Protein AF-A0A2W4LAK6-F1 (afdb_monomer_lite)

Structure (mmCIF, N/CA/C/O backbone):
data_AF-A0A2W4LAK6-F1
#
_entry.id   AF-A0A2W4LAK6-F1
#
loop_
_atom_site.group_PDB
_atom_site.id
_atom_site.type_symbol
_atom_site.label_atom_id
_atom_site.label_alt_id
_atom_site.label_comp_id
_atom_site.label_asym_id
_atom_site.label_entity_id
_atom_site.label_seq_id
_atom_site.pdbx_PDB_ins_code
_atom_site.Cartn_x
_atom_site.Cartn_y
_atom_site.Cartn_z
_atom_site.occupancy
_atom_site.B_iso_or_equiv
_atom_site.auth_seq_id
_atom_site.auth_comp_id
_atom_site.auth_asym_id
_atom_site.auth_atom_id
_atom_site.pdbx_PDB_model_num
ATOM 1 N N . MET A 1 1 ? 51.356 5.286 -30.148 1.00 48.62 1 MET A N 1
ATOM 2 C CA . MET A 1 1 ? 50.793 6.306 -29.237 1.00 48.62 1 MET A CA 1
ATOM 3 C C . MET A 1 1 ? 50.210 5.572 -28.038 1.00 48.62 1 MET A C 1
ATOM 5 O O . MET A 1 1 ? 49.111 5.053 -28.125 1.00 48.62 1 MET A O 1
ATOM 9 N N . MET A 1 2 ? 51.003 5.413 -26.977 1.00 38.59 2 MET A N 1
ATOM 10 C CA . MET A 1 2 ? 50.613 4.738 -25.733 1.00 38.59 2 MET A CA 1
ATOM 11 C C . MET A 1 2 ? 50.087 5.798 -24.761 1.00 38.59 2 MET A C 1
ATOM 13 O O . MET A 1 2 ? 50.790 6.778 -24.508 1.00 38.59 2 MET A O 1
ATOM 17 N N . ARG A 1 3 ? 48.864 5.636 -24.242 1.00 51.09 3 ARG A N 1
ATOM 18 C CA . ARG A 1 3 ? 48.330 6.484 -23.168 1.00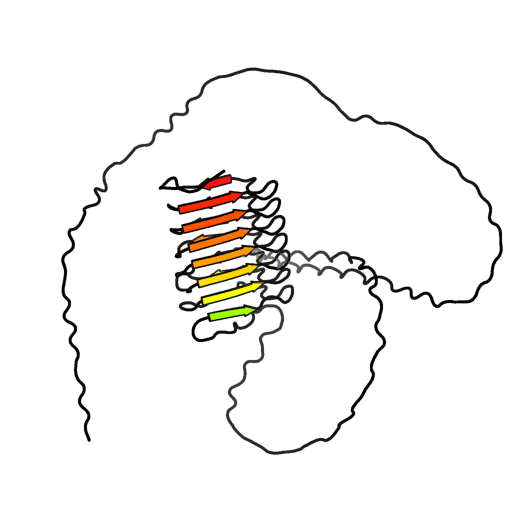 51.09 3 ARG A CA 1
ATOM 19 C C . ARG A 1 3 ? 48.355 5.728 -21.842 1.00 51.09 3 ARG A C 1
ATOM 21 O O . ARG A 1 3 ? 47.906 4.597 -21.732 1.00 51.09 3 ARG A O 1
ATOM 28 N N . SER A 1 4 ? 48.969 6.420 -20.894 1.00 55.69 4 SER A N 1
ATOM 29 C CA . SER A 1 4 ? 49.303 6.081 -19.518 1.00 55.69 4 SER A CA 1
ATOM 30 C C . SER A 1 4 ? 48.062 5.921 -18.633 1.00 55.69 4 SER A C 1
ATOM 32 O O . SER A 1 4 ? 47.222 6.818 -18.585 1.00 55.69 4 SER A O 1
ATOM 34 N N . LEU A 1 5 ? 47.983 4.797 -17.916 1.00 52.62 5 LEU A N 1
ATOM 35 C CA . LEU A 1 5 ? 47.080 4.572 -16.786 1.00 52.62 5 LEU A CA 1
ATOM 36 C C . LEU A 1 5 ? 47.689 5.232 -15.538 1.00 52.62 5 LEU A C 1
ATOM 38 O O . LEU A 1 5 ? 48.799 4.887 -15.133 1.00 52.62 5 LEU A O 1
ATOM 42 N N . ARG A 1 6 ? 46.976 6.189 -14.933 1.00 59.62 6 ARG A N 1
ATOM 43 C CA . ARG A 1 6 ? 47.315 6.756 -13.620 1.00 59.62 6 ARG A CA 1
ATOM 44 C C . ARG A 1 6 ? 46.466 6.080 -12.548 1.00 59.62 6 ARG A C 1
ATOM 46 O O . ARG A 1 6 ? 45.257 6.273 -12.514 1.00 59.62 6 ARG A O 1
ATOM 53 N N . SER A 1 7 ? 47.126 5.326 -11.674 1.00 56.91 7 SER A N 1
ATOM 54 C CA . SER A 1 7 ? 46.576 4.826 -10.415 1.00 56.91 7 SER A CA 1
ATOM 55 C C . SER A 1 7 ? 46.224 5.986 -9.483 1.00 56.91 7 SER A C 1
ATOM 57 O O . SER A 1 7 ? 47.084 6.813 -9.174 1.00 56.91 7 SER A O 1
ATOM 59 N N . PHE A 1 8 ? 44.983 6.021 -9.003 1.00 54.09 8 PHE A N 1
ATOM 60 C CA . PHE A 1 8 ? 44.575 6.819 -7.851 1.00 54.09 8 PHE A CA 1
ATOM 61 C C . PHE A 1 8 ? 44.543 5.907 -6.620 1.00 54.09 8 PHE A C 1
ATOM 63 O O . PHE A 1 8 ? 43.667 5.058 -6.492 1.00 54.09 8 PHE A O 1
ATOM 70 N N . SER A 1 9 ? 45.517 6.073 -5.723 1.00 57.84 9 SER A N 1
ATOM 71 C CA . SER A 1 9 ? 45.456 5.533 -4.363 1.00 57.84 9 SER A CA 1
ATOM 72 C C . SER A 1 9 ? 44.630 6.479 -3.499 1.00 57.84 9 SER A C 1
ATOM 74 O O . SER A 1 9 ? 45.087 7.579 -3.189 1.00 57.84 9 SER A O 1
ATOM 76 N N . PHE A 1 10 ? 43.439 6.053 -3.085 1.00 52.94 10 PHE A N 1
ATOM 77 C CA . PHE A 1 10 ? 42.729 6.678 -1.972 1.00 52.94 10 PHE A CA 1
ATOM 78 C C . PHE A 1 10 ? 43.279 6.115 -0.658 1.00 52.94 10 PHE A C 1
ATOM 80 O O . PHE A 1 10 ? 43.202 4.919 -0.387 1.00 52.94 10 PHE A O 1
ATOM 87 N N . ALA A 1 11 ? 43.888 6.991 0.138 1.00 54.66 11 ALA A N 1
ATOM 88 C CA . ALA A 1 11 ? 44.328 6.688 1.489 1.00 54.66 11 ALA A CA 1
ATOM 89 C C . ALA A 1 11 ? 43.109 6.644 2.424 1.00 54.66 11 ALA A C 1
ATOM 91 O O . ALA A 1 11 ? 42.427 7.652 2.605 1.00 54.66 11 ALA A O 1
ATOM 92 N N . LEU A 1 12 ? 42.859 5.479 3.029 1.00 48.09 12 LEU A N 1
ATOM 93 C CA . LEU A 1 12 ? 41.953 5.320 4.164 1.00 48.09 12 LEU A CA 1
ATOM 94 C C . LEU A 1 12 ? 42.487 6.128 5.358 1.00 48.09 12 LEU A C 1
ATOM 96 O O . LEU A 1 12 ? 43.473 5.749 5.991 1.00 48.09 12 LEU A O 1
ATOM 100 N N . GLY A 1 13 ? 41.816 7.230 5.684 1.00 54.62 13 GLY A N 1
ATOM 101 C CA . GLY A 1 13 ? 41.932 7.890 6.979 1.00 54.62 13 GLY A CA 1
ATOM 102 C C . GLY A 1 13 ? 40.962 7.253 7.971 1.00 54.62 13 GLY A C 1
ATOM 103 O O . GLY A 1 13 ? 39.791 7.615 7.999 1.00 54.62 13 GLY A O 1
ATOM 104 N N . MET A 1 14 ? 41.444 6.308 8.783 1.00 48.12 14 MET A N 1
ATOM 105 C CA . MET A 1 14 ? 40.736 5.816 9.970 1.00 48.12 14 MET A CA 1
ATOM 106 C C . MET A 1 14 ? 40.638 6.941 11.012 1.00 48.12 14 MET A C 1
ATOM 108 O O . MET A 1 14 ? 41.573 7.179 11.776 1.00 48.12 14 MET A O 1
ATOM 112 N N . LEU A 1 15 ? 39.499 7.631 11.051 1.00 52.53 15 LEU A N 1
ATOM 113 C CA . LEU A 1 15 ? 39.090 8.444 12.193 1.00 52.53 15 LEU A CA 1
ATOM 114 C C . LEU A 1 15 ? 38.397 7.528 13.205 1.00 52.53 15 LEU A C 1
ATOM 116 O O . LEU A 1 15 ? 37.280 7.064 12.993 1.00 52.53 15 LEU A O 1
ATOM 120 N N . ALA A 1 16 ? 39.100 7.250 14.301 1.00 47.00 16 ALA A N 1
ATOM 121 C CA . ALA A 1 16 ? 38.561 6.578 15.469 1.00 47.00 16 ALA A CA 1
ATOM 122 C C . ALA A 1 16 ? 37.482 7.460 16.120 1.00 47.00 16 ALA A C 1
ATOM 124 O O . ALA A 1 16 ? 37.790 8.490 16.721 1.00 47.00 16 ALA A O 1
ATOM 125 N N . LEU A 1 17 ? 36.221 7.051 15.998 1.00 51.25 17 LEU A N 1
ATOM 126 C CA . LEU A 1 17 ? 35.122 7.570 16.807 1.00 51.25 17 LEU A CA 1
ATOM 127 C C . LEU A 1 17 ? 35.105 6.842 18.163 1.00 51.25 17 LEU A C 1
ATOM 129 O O . LEU A 1 17 ? 35.374 5.638 18.213 1.00 51.25 17 LEU A O 1
ATOM 133 N N . PRO A 1 18 ? 34.805 7.537 19.274 1.00 49.31 18 PRO A N 1
ATOM 134 C CA . PRO A 1 18 ? 34.683 6.900 20.574 1.00 49.31 18 PRO A CA 1
ATOM 135 C C . PRO A 1 18 ? 33.461 5.976 20.590 1.00 49.31 18 PRO A C 1
ATOM 137 O O . PRO A 1 18 ? 32.331 6.404 20.365 1.00 49.31 18 PRO A O 1
ATOM 140 N N . PHE A 1 19 ? 33.712 4.703 20.890 1.00 36.81 19 PHE A N 1
ATOM 141 C CA . PHE A 1 19 ? 32.699 3.720 21.250 1.00 36.81 19 PHE A CA 1
ATOM 142 C C . PHE A 1 19 ? 31.914 4.228 22.465 1.00 36.81 19 PHE A C 1
ATOM 144 O O . PHE A 1 19 ? 32.408 4.211 23.593 1.00 36.81 19 PHE A O 1
ATOM 151 N N . VAL A 1 20 ? 30.678 4.671 22.238 1.00 44.81 20 VAL A N 1
ATOM 152 C CA . VAL A 1 20 ? 29.670 4.754 23.293 1.00 44.81 20 VAL A CA 1
ATOM 153 C C . VAL A 1 20 ? 29.200 3.327 23.533 1.00 44.81 20 VAL A C 1
ATOM 155 O O . VAL A 1 20 ? 28.491 2.741 22.719 1.00 44.81 20 VAL A O 1
ATOM 158 N N . ALA A 1 21 ? 29.663 2.740 24.632 1.00 35.66 21 ALA A N 1
ATOM 159 C CA . ALA A 1 21 ? 29.133 1.487 25.132 1.00 35.66 21 ALA A CA 1
ATOM 160 C C . ALA A 1 21 ? 27.666 1.707 25.533 1.00 35.66 21 ALA A C 1
ATOM 162 O O . ALA A 1 21 ? 27.385 2.372 26.530 1.00 35.66 21 ALA A O 1
ATOM 163 N N . CYS A 1 22 ? 26.731 1.161 24.756 1.00 37.31 22 CYS A N 1
ATOM 164 C CA . CYS A 1 22 ? 25.384 0.910 25.247 1.00 37.31 22 CYS A CA 1
ATOM 165 C C . CYS A 1 22 ? 25.480 -0.201 26.295 1.00 37.31 22 CYS A C 1
ATOM 167 O O . CYS A 1 22 ? 25.729 -1.363 25.972 1.00 37.31 22 CYS A O 1
ATOM 169 N N . ASP A 1 23 ? 25.326 0.190 27.557 1.00 37.12 23 ASP A N 1
ATOM 170 C CA . ASP A 1 23 ? 25.172 -0.697 28.702 1.00 37.12 23 ASP A CA 1
ATOM 171 C C . ASP A 1 23 ? 23.902 -1.542 28.502 1.00 37.12 23 ASP A C 1
ATOM 173 O O . ASP A 1 23 ? 22.774 -1.106 28.734 1.00 37.12 23 ASP A O 1
ATOM 177 N N . TYR A 1 24 ? 24.083 -2.751 27.971 1.00 42.88 24 TYR A N 1
ATOM 178 C CA . TYR A 1 24 ? 23.030 -3.748 27.822 1.00 42.88 24 TYR A CA 1
ATOM 179 C C . TYR A 1 24 ? 22.885 -4.485 29.153 1.00 42.88 24 TYR A C 1
ATOM 181 O O . TYR A 1 24 ? 23.395 -5.590 29.348 1.00 42.88 24 TYR A O 1
ATOM 189 N N . GLY A 1 25 ? 22.226 -3.841 30.111 1.00 46.22 25 GLY A N 1
ATOM 190 C CA . GLY A 1 25 ? 22.086 -4.418 31.434 1.00 46.22 25 GLY A CA 1
ATOM 191 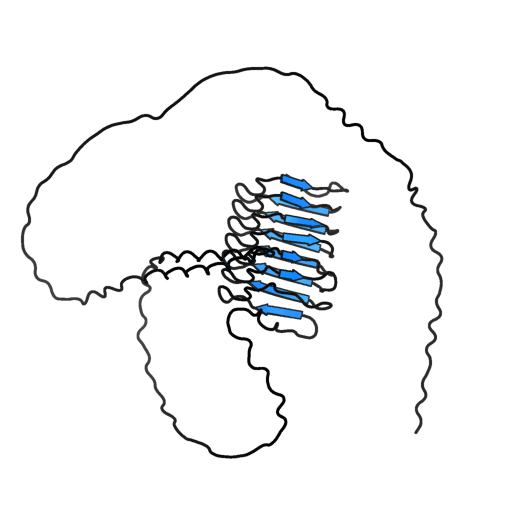C C . GLY A 1 25 ? 21.024 -3.748 32.274 1.00 46.22 25 GLY A C 1
ATOM 192 O O . GLY A 1 25 ? 21.388 -3.026 33.182 1.00 46.22 25 GLY A O 1
ATOM 193 N N . GLN A 1 26 ? 19.743 -4.079 32.053 1.00 39.19 26 GLN A N 1
ATOM 194 C CA . GLN A 1 26 ? 18.812 -4.424 33.142 1.00 39.19 26 GLN A CA 1
ATOM 195 C C . GLN A 1 26 ? 17.686 -5.344 32.647 1.00 39.19 26 GLN A C 1
ATOM 197 O O . GLN A 1 26 ? 16.776 -4.942 31.926 1.00 39.19 26 GLN A O 1
ATOM 202 N N . LYS A 1 27 ? 17.728 -6.600 33.113 1.00 42.28 27 LYS A N 1
ATOM 203 C CA . LYS A 1 27 ? 16.565 -7.489 33.189 1.00 42.28 27 LYS A CA 1
ATOM 204 C C . LYS A 1 27 ? 15.527 -6.840 34.106 1.00 42.28 27 LYS A C 1
ATOM 206 O O . LYS A 1 27 ? 15.632 -6.946 35.324 1.00 42.28 27 LYS A O 1
ATOM 211 N N . SER A 1 28 ? 14.520 -6.200 33.526 1.00 40.94 28 SER A N 1
ATOM 212 C CA . SER A 1 28 ? 13.294 -5.841 34.233 1.00 40.94 28 SER A CA 1
ATOM 213 C C . SER A 1 28 ? 12.314 -7.007 34.110 1.00 40.94 28 SER A C 1
ATOM 215 O O . SER A 1 28 ? 11.665 -7.218 33.090 1.00 40.94 28 SER A O 1
ATOM 217 N N . THR A 1 29 ? 12.238 -7.821 35.161 1.00 41.66 29 THR A N 1
ATOM 218 C CA . THR A 1 29 ? 11.129 -8.754 35.369 1.00 41.66 29 THR A CA 1
ATOM 219 C C . THR A 1 29 ? 9.851 -7.946 35.576 1.00 41.66 29 THR A C 1
ATOM 221 O O . THR A 1 29 ? 9.614 -7.430 36.667 1.00 41.66 29 THR A O 1
ATOM 224 N N . TRP A 1 30 ? 9.030 -7.826 34.534 1.00 40.41 30 TRP A N 1
ATOM 225 C CA . TRP A 1 30 ? 7.672 -7.309 34.656 1.00 40.41 30 TRP A CA 1
ATOM 226 C C . TRP A 1 30 ? 6.761 -8.402 35.218 1.00 40.41 30 TRP A C 1
ATOM 228 O O . TRP A 1 30 ? 6.436 -9.378 34.545 1.00 40.41 30 TRP A O 1
ATOM 238 N N . GLN A 1 31 ? 6.371 -8.241 36.482 1.00 39.34 31 GLN A N 1
ATOM 239 C CA . GLN A 1 31 ? 5.237 -8.949 37.068 1.00 39.34 31 GLN A CA 1
ATOM 240 C C . GLN A 1 31 ? 3.949 -8.208 36.675 1.00 39.34 31 GLN A C 1
ATOM 242 O O . GLN A 1 31 ? 3.855 -7.005 36.929 1.00 39.34 31 GLN A O 1
ATOM 247 N N . PRO A 1 32 ? 2.937 -8.877 36.100 1.00 44.19 32 PRO A N 1
ATOM 248 C CA . PRO A 1 32 ? 1.629 -8.267 35.921 1.00 44.19 32 PRO A CA 1
ATOM 249 C C . PRO A 1 32 ? 0.910 -8.213 37.275 1.00 44.19 32 PRO A C 1
ATOM 251 O O . PRO A 1 32 ? 0.408 -9.221 37.774 1.00 44.19 32 PRO A O 1
ATOM 254 N N . THR A 1 33 ? 0.846 -7.029 37.884 1.00 44.97 33 THR A N 1
ATOM 255 C CA . THR A 1 33 ? -0.079 -6.770 38.992 1.00 44.97 33 THR A CA 1
ATOM 256 C C . THR A 1 33 ? -1.474 -6.586 38.406 1.00 44.97 33 THR A C 1
ATOM 258 O O . THR A 1 33 ? -1.848 -5.498 37.975 1.00 44.97 33 THR A O 1
ATOM 261 N N . VAL A 1 34 ? -2.250 -7.670 38.376 1.00 42.22 34 VAL A N 1
ATOM 262 C CA . VAL A 1 34 ? -3.697 -7.622 38.145 1.00 42.22 34 VAL A CA 1
ATOM 263 C C . VAL A 1 34 ? -4.327 -6.958 39.367 1.00 42.22 34 VAL A C 1
ATOM 265 O O . VAL A 1 34 ? -4.491 -7.580 40.415 1.00 42.22 34 VAL A O 1
ATOM 268 N N . GLN A 1 35 ? -4.647 -5.671 39.257 1.00 44.09 35 GLN A N 1
ATOM 269 C CA . GLN A 1 35 ? -5.385 -4.958 40.292 1.00 44.09 35 GLN A CA 1
ATOM 270 C C . GLN A 1 35 ? -6.884 -5.213 40.088 1.00 44.09 35 GLN A C 1
ATOM 272 O O . GLN A 1 35 ? -7.595 -4.462 39.427 1.00 44.09 35 GLN A O 1
ATOM 277 N N . SER A 1 36 ? -7.362 -6.323 40.648 1.00 48.91 36 SER A N 1
ATOM 278 C CA . SER A 1 36 ? -8.785 -6.611 40.816 1.00 48.91 36 SER A CA 1
ATOM 279 C C . SER A 1 36 ? -9.370 -5.697 41.898 1.00 48.91 36 SER A C 1
ATOM 281 O O . SER A 1 36 ? -9.144 -5.918 43.089 1.00 48.91 36 SER A O 1
ATOM 283 N N . GLY A 1 37 ? -10.114 -4.671 41.489 1.00 42.59 37 GLY A N 1
ATOM 284 C CA . GLY A 1 37 ? -10.976 -3.874 42.363 1.00 42.59 37 GLY A CA 1
ATOM 285 C C . GLY A 1 37 ? -12.454 -4.210 42.117 1.00 42.59 37 GLY A C 1
ATOM 286 O O . GLY A 1 37 ? -12.872 -4.205 40.959 1.00 42.59 37 GLY A O 1
ATOM 287 N N . PRO A 1 38 ? -13.258 -4.509 43.156 1.00 54.12 38 PRO A N 1
ATOM 288 C CA . PRO A 1 38 ? -14.679 -4.794 43.013 1.00 54.12 38 PRO A CA 1
ATOM 289 C C . PRO A 1 38 ? -15.490 -3.492 43.035 1.00 54.12 38 PRO A C 1
ATOM 291 O O . PRO A 1 38 ? -15.326 -2.660 43.924 1.00 54.12 38 PRO A O 1
ATOM 294 N N . GLY A 1 39 ? -16.404 -3.334 42.080 1.00 42.34 39 GLY A N 1
ATOM 295 C CA . GLY A 1 39 ? -17.323 -2.199 42.015 1.00 42.34 39 GLY A CA 1
ATOM 296 C C . GLY A 1 39 ? -18.637 -2.599 41.362 1.00 42.34 39 GLY A C 1
ATOM 297 O O . GLY A 1 39 ? -18.837 -2.391 40.173 1.00 42.34 39 GLY A O 1
ATOM 298 N N . GLN A 1 40 ? -19.513 -3.219 42.151 1.00 45.75 40 GLN A N 1
ATOM 299 C CA . GLN A 1 40 ? -20.910 -3.481 41.811 1.00 45.75 40 GLN A CA 1
ATOM 300 C C . GLN A 1 40 ? -21.718 -2.174 41.812 1.00 45.75 40 GLN A C 1
ATOM 302 O O . GLN A 1 40 ? -21.576 -1.386 42.745 1.00 45.75 40 GLN A O 1
ATOM 307 N N . SER A 1 41 ? -22.605 -2.001 40.825 1.00 49.84 41 SER A N 1
ATOM 308 C CA . SER A 1 41 ? -23.946 -1.365 40.885 1.00 49.84 41 SER A CA 1
ATOM 309 C C . SER A 1 41 ? -24.500 -1.373 39.446 1.00 49.84 41 SER A C 1
ATOM 311 O O . SER A 1 41 ? -23.979 -0.662 38.603 1.00 49.84 41 SER A O 1
ATOM 313 N N . ALA A 1 42 ? -25.364 -2.286 38.993 1.00 45.53 42 ALA A N 1
ATOM 314 C CA . ALA A 1 42 ? -26.747 -2.573 39.394 1.00 45.53 42 ALA A CA 1
ATOM 315 C C . ALA A 1 42 ? -27.714 -1.384 39.222 1.00 45.53 42 ALA A C 1
ATOM 317 O O . ALA A 1 42 ? -28.046 -0.748 40.210 1.00 45.53 42 ALA A O 1
ATOM 318 N N . MET A 1 43 ? -28.194 -1.150 37.990 1.00 45.94 43 MET A N 1
ATOM 319 C CA . MET A 1 43 ? -29.542 -0.669 37.595 1.00 45.94 43 MET A CA 1
ATOM 320 C C . MET A 1 43 ? -29.713 -1.095 36.116 1.00 45.94 43 MET A C 1
ATOM 322 O O . MET A 1 43 ? -28.778 -0.919 35.349 1.00 45.94 43 MET A O 1
ATOM 326 N N . GLY A 1 44 ? -30.765 -1.726 35.595 1.00 39.22 44 GLY A N 1
ATOM 327 C CA . GLY A 1 44 ? -32.153 -1.863 36.020 1.00 39.22 44 GLY A CA 1
ATOM 328 C C . GLY A 1 44 ? -33.062 -1.397 34.867 1.00 39.22 44 GLY A C 1
ATOM 329 O O . GLY A 1 44 ? -33.027 -0.222 34.532 1.00 39.22 44 GLY A O 1
ATOM 330 N N . GLY A 1 45 ? -33.877 -2.299 34.299 1.00 38.81 45 GLY A N 1
ATOM 331 C CA . GLY A 1 45 ? -35.065 -1.973 33.478 1.00 38.81 45 GLY A CA 1
ATOM 332 C C . GLY A 1 45 ? -34.902 -2.142 31.959 1.00 38.81 45 GLY A C 1
ATOM 333 O O . GLY A 1 45 ? -34.202 -1.373 31.319 1.00 38.81 45 GLY A O 1
ATOM 334 N N . SER A 1 46 ? -35.446 -3.220 31.371 1.00 43.34 46 SER A N 1
ATOM 335 C CA . SER A 1 46 ? -36.794 -3.302 30.746 1.00 43.34 46 SER A CA 1
ATOM 336 C C . SER A 1 46 ? -36.835 -2.620 29.367 1.00 43.34 46 SER A C 1
ATOM 338 O O . SER A 1 46 ? -36.743 -1.408 29.282 1.00 43.34 46 SER A O 1
ATOM 340 N N . GLY A 1 47 ? -36.911 -3.327 28.239 1.00 44.72 47 GLY A N 1
ATOM 341 C CA . GLY A 1 47 ? -37.934 -4.320 27.907 1.00 44.72 47 GLY A CA 1
ATOM 342 C C . GLY A 1 47 ? -38.973 -3.649 27.004 1.00 44.72 47 GLY A C 1
ATOM 343 O O . GLY A 1 47 ? -39.934 -3.078 27.504 1.00 44.72 47 GLY A O 1
ATOM 344 N N . GLY A 1 48 ? -38.758 -3.691 25.687 1.00 41.12 48 GLY A N 1
ATOM 345 C CA . GLY A 1 48 ? -39.669 -3.130 24.688 1.00 41.12 48 GLY A CA 1
ATOM 346 C C . GLY A 1 48 ? -39.599 -3.926 23.389 1.00 41.12 48 GLY A C 1
ATOM 347 O O . GLY A 1 48 ? -38.691 -3.739 22.588 1.00 41.12 48 GLY A O 1
ATOM 348 N N . THR A 1 49 ? -40.539 -4.851 23.218 1.00 51.81 49 THR A N 1
ATOM 349 C CA . THR A 1 49 ? -40.834 -5.575 21.974 1.00 51.81 49 THR A CA 1
ATOM 350 C C . THR A 1 49 ? -41.865 -4.800 21.130 1.00 51.81 49 THR A C 1
ATOM 352 O O . THR A 1 49 ? -42.486 -3.861 21.632 1.00 51.81 49 THR A O 1
ATOM 355 N N . PRO A 1 50 ? -42.014 -5.126 19.829 1.00 53.84 50 PRO A N 1
ATOM 356 C CA . PRO A 1 50 ? -42.502 -4.187 18.822 1.00 53.84 50 PRO A CA 1
ATOM 357 C C . PRO A 1 50 ? -44.029 -4.061 18.780 1.00 53.84 50 PRO A C 1
ATOM 359 O O . PRO A 1 50 ? -44.766 -5.030 18.954 1.00 53.84 50 PRO A O 1
ATOM 362 N N . SER A 1 51 ? -44.490 -2.843 18.489 1.00 54.97 51 SER A N 1
ATOM 363 C CA . SER A 1 51 ? -45.901 -2.525 18.281 1.00 54.97 51 SER A CA 1
ATOM 364 C C . SER A 1 51 ? -46.345 -2.941 16.878 1.00 54.97 51 SER A C 1
ATOM 366 O O . SER A 1 51 ? -45.839 -2.436 15.875 1.00 54.97 51 SER A O 1
ATOM 368 N N . ALA A 1 52 ? -47.306 -3.859 16.834 1.00 50.66 52 ALA A N 1
ATOM 369 C CA . ALA A 1 52 ? -48.094 -4.202 15.665 1.00 50.66 52 ALA A CA 1
ATOM 370 C C . ALA A 1 52 ? -49.360 -3.329 15.623 1.00 50.66 52 ALA A C 1
ATOM 372 O O . ALA A 1 52 ? -50.139 -3.318 16.570 1.00 50.66 52 ALA A O 1
ATOM 373 N N . ASN A 1 53 ? -49.581 -2.654 14.497 1.00 53.84 53 ASN A N 1
ATOM 374 C CA . ASN A 1 53 ? -50.877 -2.177 14.003 1.00 53.84 53 ASN A CA 1
ATOM 375 C C . ASN A 1 53 ? -50.799 -2.344 12.473 1.00 53.84 53 ASN A C 1
ATOM 377 O O . ASN A 1 53 ? -49.804 -1.956 11.876 1.00 53.84 53 ASN A O 1
ATOM 381 N N . GLY A 1 54 ? -51.730 -2.958 11.749 1.00 39.47 54 GLY A N 1
ATOM 382 C CA . GLY A 1 54 ? -53.149 -3.123 12.029 1.00 39.47 54 GLY A CA 1
ATOM 383 C C . GLY A 1 54 ? -53.960 -2.347 10.987 1.00 39.47 54 GLY A C 1
ATOM 384 O O . GLY A 1 54 ? -54.379 -1.239 11.272 1.00 39.47 54 GLY A O 1
ATOM 385 N N . GLY A 1 55 ? -54.147 -2.949 9.804 1.00 40.44 55 GLY A N 1
ATOM 386 C CA . GLY A 1 55 ? -55.334 -2.847 8.937 1.00 40.44 55 GLY A CA 1
ATOM 387 C C . GLY A 1 55 ? -55.713 -1.517 8.260 1.00 40.44 55 GLY A C 1
ATOM 388 O O . GLY A 1 55 ? -56.056 -0.550 8.923 1.00 40.44 55 GLY A O 1
ATOM 389 N N . ALA A 1 56 ? -55.866 -1.551 6.930 1.00 42.91 56 ALA A N 1
ATOM 390 C CA . ALA A 1 56 ? -57.166 -1.335 6.271 1.00 42.91 56 ALA A CA 1
ATOM 391 C C . ALA A 1 56 ? -57.108 -1.656 4.755 1.00 42.91 56 ALA A C 1
ATOM 393 O O . ALA A 1 56 ? -56.074 -1.428 4.127 1.00 42.91 56 ALA A O 1
ATOM 394 N N . PRO A 1 57 ? -58.207 -2.165 4.160 1.00 63.28 57 PRO A N 1
ATOM 395 C CA . PRO A 1 57 ? -58.324 -2.487 2.738 1.00 63.28 57 PRO A CA 1
ATOM 396 C C . PRO A 1 57 ? -59.028 -1.362 1.951 1.00 63.28 57 PRO A C 1
ATOM 398 O O . PRO A 1 57 ? -59.996 -0.776 2.430 1.00 63.28 57 PRO A O 1
ATOM 401 N N . MET A 1 58 ? -58.614 -1.112 0.707 1.00 44.06 58 MET A N 1
ATOM 402 C CA . MET A 1 58 ? -59.398 -0.358 -0.288 1.00 44.06 58 MET A CA 1
ATOM 403 C C . MET A 1 58 ? -59.238 -1.060 -1.639 1.00 44.06 58 MET A C 1
ATOM 405 O O . MET A 1 58 ? -58.128 -1.237 -2.121 1.00 44.06 58 MET A O 1
ATOM 409 N N . GLN A 1 59 ? -60.258 -1.795 -2.076 1.00 47.03 59 GLN A N 1
ATOM 410 C CA . GLN A 1 59 ? -61.432 -1.370 -2.854 1.00 47.03 59 GLN A CA 1
ATOM 411 C C . GLN A 1 59 ? -61.213 -1.541 -4.362 1.00 47.03 59 GLN A C 1
ATOM 413 O O . GLN A 1 59 ? -60.418 -0.869 -5.005 1.00 47.03 59 GLN A O 1
ATOM 418 N N . SER A 1 60 ? -61.978 -2.495 -4.882 1.00 56.59 60 SER A N 1
ATOM 419 C CA . SER A 1 60 ? -62.260 -2.794 -6.277 1.00 56.59 60 SER A CA 1
ATOM 420 C C . SER A 1 60 ? -63.218 -1.779 -6.912 1.00 56.59 60 SER A C 1
ATOM 422 O O . SER A 1 60 ? -64.185 -1.373 -6.266 1.00 56.59 60 SER A O 1
ATOM 424 N N . GLY A 1 61 ? -63.045 -1.538 -8.216 1.00 45.75 61 GLY A N 1
ATOM 425 C CA . GLY A 1 61 ? -64.004 -0.869 -9.111 1.00 45.75 61 GLY A CA 1
ATOM 426 C C . GLY A 1 61 ? -63.490 0.493 -9.583 1.00 45.75 61 GLY A C 1
ATOM 427 O O . GLY A 1 61 ? -63.007 1.270 -8.779 1.00 45.75 61 GLY A O 1
ATOM 428 N N . GLY A 1 62 ? -63.528 0.883 -10.852 1.00 43.72 62 GLY A N 1
ATOM 429 C CA . GLY A 1 62 ? -64.063 0.308 -12.077 1.00 43.72 62 GLY A CA 1
ATOM 430 C C . GLY A 1 62 ? -64.046 1.399 -13.165 1.00 43.72 62 GLY A C 1
ATOM 431 O O . GLY A 1 62 ? -63.759 2.560 -12.883 1.00 43.72 62 GLY A O 1
ATOM 432 N N . THR A 1 63 ? -64.443 1.010 -14.379 1.00 40.34 63 THR A N 1
ATOM 433 C CA . THR A 1 63 ? -64.873 1.839 -15.531 1.00 40.34 63 THR A CA 1
ATOM 434 C C . THR A 1 63 ? -63.848 2.648 -16.344 1.00 40.34 63 THR A C 1
ATOM 436 O O . THR A 1 63 ? -63.271 3.632 -15.901 1.00 40.34 63 THR A O 1
ATOM 439 N N . ALA A 1 64 ? -63.756 2.248 -17.619 1.00 44.00 64 ALA A N 1
ATOM 440 C CA . ALA A 1 64 ? -63.295 3.026 -18.767 1.00 44.00 64 ALA A CA 1
ATOM 441 C C . ALA A 1 64 ? -64.199 4.246 -19.044 1.00 44.00 64 ALA A C 1
ATOM 443 O O . ALA A 1 64 ? -65.375 4.241 -18.665 1.00 44.00 64 ALA A O 1
ATOM 444 N N . PRO A 1 65 ? -63.695 5.233 -19.806 1.00 54.62 65 PRO A N 1
ATOM 445 C CA . PRO A 1 65 ? -64.225 5.362 -21.159 1.00 54.62 65 PRO A CA 1
ATOM 446 C C . PRO A 1 65 ? -63.175 5.627 -22.250 1.00 54.62 65 PRO A C 1
ATOM 448 O O . PRO A 1 65 ? -62.068 6.107 -22.041 1.00 54.62 65 PRO A O 1
ATOM 451 N N . SER A 1 66 ? -63.631 5.268 -23.440 1.00 51.34 66 SER A N 1
ATOM 452 C CA . SER A 1 66 ? -63.140 5.484 -24.795 1.00 51.34 66 SER A CA 1
ATOM 453 C C . SER A 1 66 ? -62.627 6.884 -25.154 1.00 51.34 66 SER A C 1
ATOM 455 O O . SER A 1 66 ? -63.291 7.874 -24.857 1.00 51.34 66 SER A O 1
ATOM 457 N N . GLY A 1 67 ? -61.624 6.902 -26.041 1.00 40.81 67 GLY A N 1
ATOM 458 C CA . GLY A 1 67 ? -61.633 7.751 -27.239 1.00 40.81 67 GLY A CA 1
ATOM 459 C C . GLY A 1 67 ? -60.519 8.793 -27.332 1.00 40.81 67 GLY A C 1
ATOM 460 O O . GLY A 1 67 ? -60.449 9.697 -26.512 1.00 40.81 67 GLY A O 1
ATOM 461 N N . GLY A 1 68 ? -59.714 8.710 -28.396 1.00 35.62 68 GLY A N 1
ATOM 462 C CA . GLY A 1 68 ? -58.810 9.785 -28.813 1.00 35.62 68 GLY A CA 1
ATOM 463 C C . GLY A 1 68 ? -57.627 9.269 -29.621 1.00 35.62 68 GLY A C 1
ATOM 464 O O . GLY A 1 68 ? -56.604 8.910 -29.056 1.00 35.62 68 GLY A O 1
ATOM 465 N N . ALA A 1 69 ? -57.794 9.185 -30.938 1.00 49.72 69 ALA A N 1
ATOM 466 C CA . ALA A 1 69 ? -56.740 8.847 -31.880 1.00 49.72 69 ALA A CA 1
ATOM 467 C C . ALA A 1 69 ? -55.850 10.068 -32.131 1.00 49.72 69 ALA A C 1
ATOM 469 O O . ALA A 1 69 ? -56.353 11.043 -32.678 1.00 49.72 69 ALA A O 1
ATOM 470 N N . GLU A 1 70 ? -54.554 9.983 -31.825 1.00 37.91 70 GLU A N 1
ATOM 471 C CA . GLU A 1 70 ? -53.539 10.900 -32.356 1.00 37.91 70 GLU A CA 1
ATOM 472 C C . GLU A 1 70 ? -52.251 10.130 -32.706 1.00 37.91 70 GLU A C 1
ATOM 474 O O . GLU A 1 70 ? -51.620 9.486 -31.875 1.00 37.91 70 GLU A O 1
ATOM 479 N N . THR A 1 71 ? -51.977 10.134 -34.012 1.00 42.59 71 THR A N 1
ATOM 480 C CA . THR A 1 71 ? -50.700 10.086 -34.746 1.00 42.59 71 THR A CA 1
ATOM 481 C C . THR A 1 71 ? -49.437 9.566 -34.050 1.00 42.59 71 THR A C 1
ATOM 483 O O . THR A 1 71 ? -48.953 10.124 -33.072 1.00 42.59 71 THR A O 1
ATOM 486 N N . GLY A 1 72 ? -48.846 8.536 -34.666 1.00 45.97 72 GLY A N 1
ATOM 487 C CA . GLY A 1 72 ? -47.673 7.818 -34.185 1.00 45.97 72 GLY A CA 1
ATOM 488 C C . GLY A 1 72 ? -46.393 8.648 -34.078 1.00 45.97 72 GLY A C 1
ATOM 489 O O . GLY A 1 72 ? -45.963 9.294 -35.030 1.00 45.97 72 GLY A O 1
ATOM 490 N N . GLY A 1 73 ? -45.753 8.524 -32.918 1.00 40.41 73 GLY A N 1
ATOM 491 C CA . GLY A 1 73 ? -44.320 8.700 -32.729 1.00 40.41 73 GLY A CA 1
ATOM 492 C C . GLY A 1 73 ? -43.718 7.338 -32.396 1.00 40.41 73 GLY A C 1
ATOM 493 O O . GLY A 1 73 ? -44.247 6.624 -31.546 1.00 40.41 73 GLY A O 1
ATOM 494 N N . ALA A 1 74 ? -42.658 6.947 -33.102 1.00 46.69 74 ALA A N 1
ATOM 495 C CA . ALA A 1 74 ? -41.931 5.712 -32.841 1.00 46.69 74 ALA A CA 1
ATOM 496 C C . ALA A 1 74 ? -41.374 5.735 -31.407 1.00 46.69 74 ALA A C 1
ATOM 498 O O . ALA A 1 74 ? -40.456 6.491 -31.099 1.00 46.69 74 ALA A O 1
ATOM 499 N N . SER A 1 75 ? -41.954 4.923 -30.522 1.00 41.00 75 SER A N 1
ATOM 500 C CA . SER A 1 75 ? -41.418 4.665 -29.191 1.00 41.00 75 SER A CA 1
ATOM 501 C C . SER A 1 75 ? -40.177 3.783 -29.332 1.00 41.00 75 SER A C 1
ATOM 503 O O . SER A 1 75 ? -40.299 2.580 -29.566 1.00 41.00 75 SER A O 1
ATOM 505 N N . GLY A 1 76 ? -38.992 4.380 -29.212 1.00 47.25 76 GLY A N 1
ATOM 506 C CA . GLY A 1 76 ? -37.761 3.638 -28.961 1.00 47.25 76 GLY A CA 1
ATOM 507 C C . GLY A 1 76 ? -37.846 3.008 -27.575 1.00 47.25 76 GLY A C 1
ATOM 508 O O . GLY A 1 76 ? -37.757 3.699 -26.565 1.00 47.25 76 GLY A O 1
ATOM 509 N N . THR A 1 77 ? -38.105 1.705 -27.523 1.00 43.75 77 THR A N 1
ATOM 510 C CA . THR A 1 77 ? -37.971 0.904 -26.306 1.00 43.75 77 THR A CA 1
ATOM 511 C C . THR A 1 77 ? -36.543 0.381 -26.248 1.00 43.75 77 THR A C 1
ATOM 513 O O . THR A 1 77 ? -36.295 -0.768 -26.615 1.00 43.75 77 THR A O 1
ATOM 516 N N . ASP A 1 78 ? -35.605 1.219 -25.815 1.00 49.91 78 ASP A N 1
ATOM 517 C CA . ASP A 1 78 ? -34.273 0.741 -25.457 1.00 49.91 78 ASP A CA 1
ATOM 518 C C . ASP A 1 78 ? -34.394 0.049 -24.099 1.00 49.91 78 ASP A C 1
ATOM 520 O O . ASP A 1 78 ? -34.472 0.674 -23.040 1.00 49.91 78 ASP A O 1
ATOM 524 N N . ALA A 1 79 ? -34.522 -1.276 -24.143 1.00 53.44 79 ALA A N 1
ATOM 525 C CA . ALA A 1 79 ? -34.392 -2.106 -22.961 1.00 53.44 79 ALA A CA 1
ATOM 526 C C . ALA A 1 79 ? -32.983 -1.878 -22.400 1.00 53.44 79 ALA A C 1
ATOM 528 O O . ALA A 1 79 ? -32.001 -2.125 -23.099 1.00 53.44 79 ALA A O 1
ATOM 529 N N . GLY A 1 80 ? -32.895 -1.371 -21.166 1.00 55.38 80 GLY A N 1
ATOM 530 C CA . GLY A 1 80 ? -31.619 -1.171 -20.482 1.00 55.38 80 GLY A CA 1
ATOM 531 C C . GLY A 1 80 ? -30.752 -2.424 -20.580 1.00 55.38 80 GLY A C 1
ATOM 532 O O . GLY A 1 80 ? -31.271 -3.543 -20.525 1.00 55.38 80 GLY A O 1
ATOM 533 N N . ALA A 1 81 ? -29.446 -2.229 -20.774 1.00 57.03 81 ALA A N 1
ATOM 534 C CA . ALA A 1 81 ? -28.497 -3.322 -20.908 1.00 57.03 81 ALA A CA 1
ATOM 535 C C . ALA A 1 81 ? -28.666 -4.296 -19.731 1.00 57.03 81 ALA A C 1
ATOM 537 O O . ALA A 1 81 ? -28.558 -3.915 -18.564 1.00 57.03 81 ALA A O 1
ATOM 538 N N . GLY A 1 82 ? -29.010 -5.547 -20.043 1.00 55.06 82 GLY A N 1
ATOM 539 C CA . GLY A 1 82 ? -29.123 -6.596 -19.038 1.00 55.06 82 GLY A CA 1
ATOM 540 C C . GLY A 1 82 ? -27.782 -6.776 -18.331 1.00 55.06 82 GLY A C 1
ATOM 541 O O . GLY A 1 82 ? -26.737 -6.730 -18.976 1.00 55.06 82 GLY A O 1
ATOM 542 N N . GLY A 1 83 ? -27.816 -6.970 -17.010 1.00 60.38 83 GLY A N 1
ATOM 543 C CA . GLY A 1 83 ? -26.615 -7.287 -16.237 1.00 60.38 83 GLY A CA 1
ATOM 544 C C . GLY A 1 83 ? -25.893 -8.514 -16.800 1.00 60.38 83 GLY A C 1
ATOM 545 O O . GLY A 1 83 ? -26.512 -9.396 -17.405 1.00 60.38 83 GLY A O 1
ATOM 546 N N . THR A 1 84 ? -24.578 -8.572 -16.617 1.00 64.50 84 THR A N 1
ATOM 547 C CA . THR A 1 84 ? -23.780 -9.713 -17.065 1.00 64.50 84 THR A CA 1
ATOM 548 C C . THR A 1 84 ? -24.012 -10.905 -16.141 1.00 64.50 84 THR A C 1
ATOM 550 O O . THR A 1 84 ? -24.162 -10.767 -14.926 1.00 64.50 84 THR A O 1
ATOM 553 N N . ALA A 1 85 ? -24.079 -12.108 -16.712 1.00 63.34 85 ALA A N 1
ATOM 554 C CA . ALA A 1 85 ? -24.121 -13.325 -15.913 1.00 63.34 85 ALA A CA 1
ATOM 555 C C . ALA A 1 85 ? -22.757 -13.541 -15.243 1.00 63.34 85 ALA A C 1
ATOM 557 O O . ALA A 1 85 ? -21.718 -13.380 -15.882 1.00 63.34 85 ALA A O 1
ATOM 558 N N . GLY A 1 86 ? -22.770 -13.925 -13.968 1.00 70.88 86 GLY A N 1
ATOM 559 C CA . GLY A 1 86 ? -21.561 -14.339 -13.259 1.00 70.88 86 GLY A CA 1
ATOM 560 C C . GLY A 1 86 ? -20.930 -15.590 -13.877 1.00 70.88 86 GLY A C 1
ATOM 561 O O . GLY A 1 86 ? -21.611 -16.369 -14.554 1.00 70.88 86 GLY A O 1
ATOM 562 N N . THR A 1 87 ? -19.634 -15.802 -13.650 1.00 74.69 87 THR A N 1
ATOM 563 C CA . THR A 1 87 ? -18.938 -17.005 -14.123 1.00 74.69 87 THR A CA 1
ATOM 564 C C . THR A 1 87 ? -19.087 -18.148 -13.122 1.00 74.69 87 THR A C 1
ATOM 566 O O . THR A 1 87 ? -19.117 -17.949 -11.909 1.00 74.69 87 THR A O 1
ATOM 569 N N . ALA A 1 88 ? -19.203 -19.380 -13.623 1.00 70.62 88 ALA A N 1
ATOM 570 C CA . ALA A 1 88 ? -19.221 -20.559 -12.765 1.00 70.62 88 ALA A CA 1
ATOM 571 C C . ALA A 1 88 ? -17.818 -20.828 -12.201 1.00 70.62 88 ALA A C 1
ATOM 573 O O . ALA A 1 88 ? -16.827 -20.734 -12.922 1.00 70.62 88 ALA A O 1
ATOM 574 N N . GLY A 1 89 ? -17.747 -21.199 -10.923 1.00 77.31 89 GLY A N 1
ATOM 575 C CA . GLY A 1 89 ? -16.501 -21.639 -10.298 1.00 77.31 89 GLY A CA 1
ATOM 576 C C . GLY A 1 89 ? -15.993 -22.962 -10.879 1.00 77.31 89 GLY A C 1
ATOM 577 O O . GLY A 1 89 ? -16.772 -23.749 -11.429 1.00 77.31 89 GLY A O 1
ATOM 578 N N . THR A 1 90 ? -14.694 -23.235 -10.750 1.00 78.56 90 THR A N 1
ATOM 579 C CA . THR A 1 90 ? -14.109 -24.504 -11.211 1.00 78.56 90 THR A CA 1
ATOM 580 C C . THR A 1 90 ? -14.168 -25.562 -10.118 1.00 78.56 90 THR A C 1
ATOM 582 O O . THR A 1 90 ? -13.860 -25.280 -8.963 1.00 78.56 90 THR A O 1
ATOM 585 N N . ALA A 1 91 ? -14.522 -26.800 -10.474 1.00 67.12 91 ALA A N 1
ATOM 586 C CA . ALA A 1 91 ? -14.514 -27.915 -9.533 1.00 67.12 91 ALA A CA 1
ATOM 587 C C . ALA A 1 91 ? -13.084 -28.274 -9.100 1.00 67.12 91 ALA A C 1
ATOM 589 O O . ALA A 1 91 ? -12.159 -28.278 -9.910 1.00 67.12 91 ALA A O 1
ATOM 590 N N . GLY A 1 92 ? -12.925 -28.608 -7.821 1.00 80.56 92 GLY A N 1
ATOM 591 C CA . GLY A 1 92 ? -11.668 -29.117 -7.281 1.00 80.56 92 GLY A CA 1
ATOM 592 C C . GLY A 1 92 ? -11.343 -30.527 -7.776 1.00 80.56 92 GLY A C 1
ATOM 593 O O . GLY A 1 92 ? -12.228 -31.261 -8.229 1.00 80.56 92 GLY A O 1
ATOM 594 N N . THR A 1 93 ? -10.075 -30.924 -7.670 1.00 75.00 93 THR A N 1
ATOM 595 C CA . THR A 1 93 ? -9.651 -32.296 -7.990 1.00 75.00 93 THR A CA 1
ATOM 596 C C . THR A 1 93 ? -9.717 -33.186 -6.756 1.00 75.00 93 THR A C 1
ATOM 598 O O . THR A 1 93 ? -9.366 -32.768 -5.655 1.00 75.00 93 THR A O 1
ATOM 601 N N . ALA A 1 94 ? -10.185 -34.425 -6.923 1.00 56.75 94 ALA A N 1
ATOM 602 C CA . ALA A 1 94 ? -10.206 -35.398 -5.836 1.00 56.75 94 ALA A CA 1
ATOM 603 C C . ALA A 1 94 ? -8.781 -35.855 -5.491 1.00 56.75 94 ALA A C 1
ATOM 605 O O . ALA A 1 94 ? -7.966 -36.104 -6.378 1.00 56.75 94 ALA A O 1
ATOM 606 N N . GLY A 1 95 ? -8.505 -35.979 -4.193 1.00 77.38 95 GLY A N 1
ATOM 607 C CA . GLY A 1 95 ? -7.232 -36.494 -3.700 1.00 77.38 95 GLY A CA 1
ATOM 608 C C . GLY A 1 95 ? -7.059 -37.993 -3.945 1.00 77.38 95 GLY A C 1
ATOM 609 O O . GLY A 1 95 ? -8.030 -38.719 -4.163 1.00 77.38 95 GLY A O 1
ATOM 610 N N . THR A 1 96 ? -5.813 -38.453 -3.866 1.00 81.38 96 THR A N 1
ATOM 611 C CA . THR A 1 96 ? -5.473 -39.883 -3.761 1.00 81.38 96 THR A CA 1
ATOM 612 C C . THR A 1 96 ? -5.261 -40.257 -2.289 1.00 81.38 96 THR A C 1
ATOM 614 O O . THR A 1 96 ? -5.265 -39.377 -1.429 1.00 81.38 96 THR A O 1
ATOM 617 N N . GLU A 1 97 ? -5.081 -41.546 -1.969 1.00 60.91 97 GLU A N 1
ATOM 618 C CA . GLU A 1 97 ? -4.924 -42.015 -0.575 1.00 60.91 97 GLU A CA 1
ATOM 619 C C . GLU A 1 97 ? -3.791 -41.315 0.199 1.00 60.91 97 GLU A C 1
ATOM 621 O O . GLU A 1 97 ? -3.861 -41.231 1.423 1.00 60.91 97 GLU A O 1
ATOM 626 N N . GLU A 1 98 ? -2.790 -40.760 -0.492 1.00 74.62 98 GLU A N 1
ATOM 627 C CA . GLU A 1 98 ? -1.630 -40.106 0.128 1.00 74.62 98 GLU A CA 1
ATOM 628 C C . GLU A 1 98 ? -1.581 -38.586 -0.087 1.00 74.62 98 GLU A C 1
ATOM 630 O O . GLU A 1 98 ? -0.673 -37.917 0.406 1.00 74.62 98 GLU A O 1
ATOM 635 N N . THR A 1 99 ? -2.524 -37.992 -0.825 1.00 48.16 99 THR A N 1
ATOM 636 C CA . THR A 1 99 ? -2.498 -36.547 -1.101 1.00 48.16 99 THR A CA 1
ATOM 637 C C . THR A 1 99 ? -3.904 -35.982 -1.170 1.00 48.16 99 THR A C 1
ATOM 639 O O . THR A 1 99 ? -4.721 -36.416 -1.982 1.00 48.16 99 THR A O 1
ATOM 642 N N . ALA A 1 100 ? -4.177 -34.988 -0.322 1.00 62.09 100 ALA A N 1
ATOM 643 C CA . ALA A 1 100 ? -5.450 -34.285 -0.314 1.00 62.09 100 ALA A CA 1
ATOM 644 C C . ALA A 1 100 ? -5.712 -33.604 -1.666 1.00 62.09 100 ALA A C 1
ATOM 646 O O . ALA A 1 100 ? -4.804 -33.070 -2.300 1.00 62.09 100 ALA A O 1
ATOM 647 N N . GLY A 1 101 ? -6.972 -33.636 -2.093 1.00 79.56 101 GLY A N 1
ATOM 648 C CA . GLY A 1 101 ? -7.420 -32.943 -3.294 1.00 79.56 101 GLY A CA 1
ATOM 649 C C . GLY A 1 101 ? -7.398 -31.426 -3.127 1.00 79.56 101 GLY A C 1
ATOM 650 O O . GLY A 1 101 ? -7.420 -30.914 -2.006 1.00 79.56 101 GLY A O 1
ATOM 651 N N . THR A 1 102 ? -7.385 -30.701 -4.241 1.00 71.44 102 THR A N 1
ATOM 652 C CA . THR A 1 102 ? -7.506 -29.239 -4.234 1.00 71.44 102 THR A CA 1
ATOM 653 C C . THR A 1 102 ? -8.970 -28.822 -4.187 1.00 71.44 102 THR A C 1
ATOM 655 O O . THR A 1 102 ? -9.820 -29.423 -4.845 1.00 71.44 102 THR A O 1
ATOM 658 N N . ALA A 1 103 ? -9.282 -27.785 -3.408 1.00 71.50 103 ALA A N 1
ATOM 659 C CA . ALA A 1 103 ? -10.611 -27.187 -3.422 1.00 71.50 103 ALA A CA 1
ATOM 660 C C . ALA A 1 103 ? -10.850 -26.443 -4.745 1.00 71.50 103 ALA A C 1
ATOM 662 O O . ALA A 1 103 ? -9.926 -25.887 -5.336 1.00 71.50 103 ALA A O 1
ATOM 663 N N . GLY A 1 104 ? -12.100 -26.447 -5.205 1.00 78.56 104 GLY A N 1
ATOM 664 C CA . GLY A 1 104 ? -12.522 -25.622 -6.333 1.00 78.56 104 GLY A CA 1
ATOM 665 C C . GLY A 1 104 ? -12.603 -24.143 -5.958 1.00 78.56 104 GLY A C 1
ATOM 666 O O . GLY A 1 104 ? -12.742 -23.808 -4.782 1.00 78.56 104 GLY A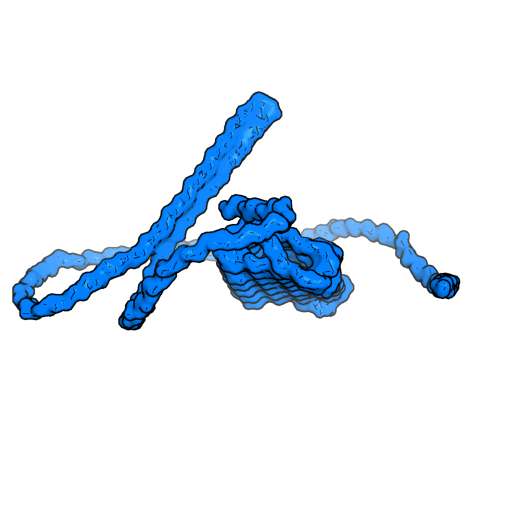 O 1
ATOM 667 N N . THR A 1 105 ? -12.554 -23.261 -6.952 1.00 77.12 105 THR A N 1
ATOM 668 C CA . THR A 1 105 ? -12.778 -21.822 -6.765 1.00 77.12 105 THR A CA 1
ATOM 669 C C . THR A 1 105 ? -14.269 -21.504 -6.837 1.00 77.12 105 THR A C 1
ATOM 671 O O . THR A 1 105 ? -15.026 -22.158 -7.559 1.00 77.12 105 THR A O 1
ATOM 674 N N . ALA A 1 106 ? -14.713 -20.507 -6.072 1.00 71.44 106 ALA A N 1
ATOM 675 C CA . ALA A 1 106 ? -16.077 -20.001 -6.172 1.00 71.44 106 ALA A CA 1
ATOM 676 C C . ALA A 1 106 ? -16.250 -19.178 -7.459 1.00 71.44 106 ALA A C 1
ATOM 678 O O . ALA A 1 106 ? -15.323 -18.508 -7.906 1.00 71.44 106 ALA A O 1
ATOM 679 N N . GLY A 1 107 ? -17.443 -19.237 -8.052 1.00 76.44 107 GLY A N 1
ATOM 680 C CA . GLY A 1 107 ? -17.807 -18.365 -9.169 1.00 76.44 107 GLY A CA 1
ATOM 681 C C . GLY A 1 107 ? -18.066 -16.932 -8.707 1.00 76.44 107 GLY A C 1
ATOM 682 O O . GLY A 1 107 ? -18.418 -16.713 -7.545 1.00 76.44 107 GLY A O 1
ATOM 683 N N . THR A 1 108 ? -17.927 -15.961 -9.607 1.00 74.00 108 THR A N 1
ATOM 684 C CA . THR A 1 108 ? -18.267 -14.562 -9.314 1.00 74.00 108 THR A CA 1
ATOM 685 C C . THR A 1 108 ? -19.758 -14.317 -9.532 1.00 74.00 108 THR A C 1
ATOM 687 O O . THR A 1 108 ? -20.386 -14.912 -10.409 1.00 74.00 108 THR A O 1
ATOM 690 N N . ALA A 1 109 ? -20.361 -13.451 -8.716 1.00 65.31 109 ALA A N 1
ATOM 691 C CA . ALA A 1 109 ? -21.736 -13.014 -8.934 1.00 65.31 109 ALA A CA 1
ATOM 692 C C . ALA A 1 109 ? -21.788 -12.007 -10.093 1.00 65.31 109 ALA A C 1
ATOM 694 O O . ALA A 1 109 ? -20.923 -11.143 -10.209 1.00 65.31 109 ALA A O 1
ATOM 695 N N . GLY A 1 110 ? -22.814 -12.110 -10.939 1.00 67.69 110 GLY A N 1
ATOM 696 C CA . GLY A 1 110 ? -23.063 -11.121 -11.988 1.00 67.69 110 GLY A CA 1
ATOM 697 C C . GLY A 1 110 ? -23.435 -9.761 -11.397 1.00 67.69 110 GLY A C 1
ATOM 698 O O . GLY A 1 110 ? -24.108 -9.698 -10.364 1.00 67.69 110 GLY A O 1
ATOM 699 N N . SER A 1 111 ? -23.020 -8.673 -12.044 1.00 60.06 111 SER A N 1
ATOM 700 C CA . SER A 1 111 ? -23.404 -7.323 -11.635 1.00 60.06 111 SER A CA 1
ATOM 701 C C . SER A 1 111 ? -24.825 -7.000 -12.109 1.00 60.06 111 SER A C 1
ATOM 703 O O . SER A 1 111 ? -25.225 -7.283 -13.240 1.00 60.06 111 SER A O 1
ATOM 705 N N . GLY A 1 112 ? -25.629 -6.418 -11.215 1.00 53.22 112 GLY A N 1
ATOM 706 C CA . GLY A 1 112 ? -26.955 -5.913 -11.563 1.00 53.22 112 GLY A CA 1
ATOM 707 C C . GLY A 1 112 ? -26.825 -4.684 -12.460 1.00 53.22 112 GLY A C 1
ATOM 708 O O . GLY A 1 112 ? -26.115 -3.749 -12.105 1.00 53.22 112 GLY A O 1
ATOM 709 N N . GLY A 1 113 ? -27.504 -4.683 -13.610 1.00 53.91 113 GLY A N 1
ATOM 710 C CA . GLY A 1 113 ? -27.483 -3.551 -14.536 1.00 53.91 113 GLY A CA 1
ATOM 711 C C . GLY A 1 113 ? -27.985 -2.275 -13.860 1.00 53.91 113 GLY A C 1
ATOM 712 O O . GLY A 1 113 ? -29.127 -2.209 -13.400 1.00 53.91 113 GLY A O 1
ATOM 713 N N . THR A 1 114 ? -27.132 -1.258 -13.787 1.00 49.31 114 THR A N 1
ATOM 714 C CA . THR A 1 114 ? -27.514 0.086 -13.358 1.00 49.31 114 THR A CA 1
ATOM 715 C C . THR A 1 114 ? -28.165 0.790 -14.541 1.00 49.31 114 THR A C 1
ATOM 717 O O . THR A 1 114 ? -27.512 1.057 -15.544 1.00 49.31 114 THR A O 1
ATOM 720 N N . GLY A 1 115 ? -29.469 1.059 -14.457 1.00 45.34 115 GLY A N 1
ATOM 721 C CA . GLY A 1 115 ? -30.163 1.848 -15.472 1.00 45.34 115 GLY A CA 1
ATOM 722 C C . GLY A 1 115 ? -29.644 3.285 -15.481 1.00 45.34 115 GLY A C 1
ATOM 723 O O . GLY A 1 115 ? -30.039 4.084 -14.635 1.00 45.34 115 GLY A O 1
ATOM 724 N N . GLU A 1 116 ? -28.760 3.608 -16.422 1.00 51.25 116 GLU A N 1
ATOM 725 C CA . GLU A 1 116 ? -28.336 4.981 -16.699 1.00 51.25 116 GLU A CA 1
ATOM 726 C C . GLU A 1 116 ? -29.475 5.784 -17.358 1.00 51.25 116 GLU A C 1
ATOM 728 O O . GLU A 1 116 ? -30.190 5.259 -18.219 1.00 51.25 116 GLU A O 1
ATOM 733 N N . PRO A 1 117 ? -29.678 7.062 -16.984 1.00 47.84 117 PRO A N 1
ATOM 734 C CA . PRO A 1 117 ? -30.616 7.934 -17.675 1.00 47.84 117 PRO A CA 1
ATOM 735 C C . PRO A 1 117 ? -30.086 8.281 -19.073 1.00 47.84 117 PRO A C 1
ATOM 737 O O . PRO A 1 117 ? -28.966 8.761 -19.227 1.00 47.84 117 PRO A O 1
ATOM 740 N N . ALA A 1 118 ? -30.924 8.057 -20.087 1.00 49.09 118 ALA A N 1
ATOM 741 C CA . ALA A 1 118 ? -30.638 8.320 -21.494 1.00 49.09 118 ALA A CA 1
ATOM 742 C C . ALA A 1 118 ? -30.039 9.723 -21.725 1.00 49.09 118 ALA A C 1
ATOM 744 O O . ALA A 1 118 ? -30.721 10.737 -21.548 1.00 49.09 118 ALA A O 1
ATOM 745 N N . SER A 1 119 ? -28.777 9.779 -22.164 1.00 46.22 119 SER A N 1
ATOM 746 C CA . SER A 1 119 ? -28.191 10.988 -22.745 1.00 46.22 119 SER A CA 1
ATOM 747 C C . SER A 1 119 ? -28.497 11.030 -24.246 1.00 46.22 119 SER A C 1
ATOM 749 O O . SER A 1 119 ? -28.430 10.024 -24.952 1.00 46.22 119 SER A O 1
ATOM 751 N N . GLY A 1 120 ? -28.950 12.194 -24.712 1.00 42.66 120 GLY A N 1
ATOM 752 C CA . GLY A 1 120 ? -29.454 12.403 -26.066 1.00 42.66 120 GLY A CA 1
ATOM 753 C C . GLY A 1 120 ? -28.393 12.183 -27.145 1.00 42.66 120 GLY A C 1
ATOM 754 O O . GLY A 1 120 ? -27.267 12.662 -27.042 1.00 42.66 120 GLY A O 1
ATOM 755 N N . GLY A 1 121 ? -28.790 11.482 -28.208 1.00 37.16 121 GLY A N 1
ATOM 756 C CA . GLY A 1 121 ? -27.948 11.207 -29.367 1.00 37.16 121 GLY A CA 1
ATOM 757 C C . GLY A 1 121 ? -27.506 12.465 -30.118 1.00 37.16 121 GLY A C 1
ATOM 758 O O . GLY A 1 121 ? -28.248 13.441 -30.241 1.00 37.16 121 GLY A O 1
ATOM 759 N N . THR A 1 122 ? -26.295 12.405 -30.673 1.00 43.66 122 THR A N 1
ATOM 760 C CA . THR A 1 122 ? -25.808 13.361 -31.677 1.00 43.66 122 THR A CA 1
ATOM 761 C C . THR A 1 122 ? -25.862 12.691 -33.060 1.00 43.66 122 THR A C 1
ATOM 763 O O . THR A 1 122 ? -25.483 11.523 -33.160 1.00 43.66 122 THR A O 1
ATOM 766 N N . PRO A 1 123 ? -26.342 13.364 -34.125 1.00 47.75 123 PRO A N 1
ATOM 767 C CA . PRO A 1 123 ? -26.409 12.791 -35.471 1.00 47.75 123 PRO A CA 1
ATOM 768 C C . PRO A 1 123 ? -25.021 12.533 -36.070 1.00 47.75 123 PRO A C 1
ATOM 770 O O . PRO A 1 123 ? -24.084 13.294 -35.834 1.00 47.75 123 PRO A O 1
ATOM 773 N N . GLY A 1 124 ? -24.927 11.456 -36.850 1.00 43.62 124 GLY A N 1
ATOM 774 C CA . GLY A 1 124 ? -23.690 10.917 -37.401 1.00 43.62 124 GLY A CA 1
ATOM 775 C C . GLY A 1 124 ? -23.001 11.753 -38.477 1.00 43.62 124 GLY A C 1
ATOM 776 O O . GLY A 1 124 ? -23.581 12.658 -39.069 1.00 43.62 124 GLY A O 1
ATOM 777 N N . ASN A 1 125 ? -21.762 11.350 -38.756 1.00 43.28 125 ASN A N 1
ATOM 778 C CA . ASN A 1 125 ? -21.023 11.697 -39.961 1.00 43.28 125 ASN A CA 1
ATOM 779 C C . ASN A 1 125 ? -20.423 10.413 -40.543 1.00 43.28 125 ASN A C 1
ATOM 781 O O . ASN A 1 125 ? -19.332 9.992 -40.164 1.00 43.28 125 ASN A O 1
ATOM 785 N N . ASP A 1 126 ? -21.152 9.815 -41.483 1.00 42.88 126 ASP A N 1
ATOM 786 C CA . ASP A 1 126 ? -20.586 8.923 -42.487 1.00 42.88 126 ASP A CA 1
ATOM 787 C C . ASP A 1 126 ? -19.772 9.769 -43.475 1.00 42.88 126 ASP A C 1
ATOM 789 O O . ASP A 1 126 ? -20.321 10.529 -44.274 1.00 42.88 126 ASP A O 1
ATOM 793 N N . ALA A 1 127 ? -18.451 9.622 -43.442 1.00 47.38 127 ALA A N 1
ATOM 794 C CA . ALA A 1 127 ? -17.577 10.018 -44.537 1.00 47.38 127 ALA A CA 1
ATOM 795 C C . ALA A 1 127 ? -16.550 8.904 -44.734 1.00 47.38 127 ALA A C 1
ATOM 797 O O . ALA A 1 127 ? -15.588 8.769 -43.983 1.00 47.38 127 ALA A O 1
ATOM 798 N N . GLY A 1 128 ? -16.816 8.057 -45.727 1.00 43.97 128 GLY A N 1
ATOM 799 C CA . GLY A 1 128 ? -15.942 6.959 -46.100 1.00 43.97 128 GLY A CA 1
ATOM 800 C C . GLY A 1 128 ? -14.614 7.414 -46.697 1.00 43.97 128 GLY A C 1
ATOM 801 O O . GLY A 1 128 ? -14.444 8.557 -47.115 1.00 43.97 128 GLY A O 1
ATOM 802 N N . SER A 1 129 ? -13.699 6.459 -46.824 1.00 46.00 129 SER A N 1
ATOM 803 C CA . SER A 1 129 ? -12.761 6.388 -47.944 1.00 46.00 129 SER A CA 1
ATOM 804 C C . SER A 1 129 ? -12.294 4.948 -48.115 1.00 46.00 129 SER A C 1
ATOM 806 O O . SER A 1 129 ? -11.567 4.400 -47.293 1.00 46.00 129 SER A O 1
ATOM 808 N N . ASN A 1 130 ? -12.754 4.352 -49.214 1.00 43.41 130 ASN A N 1
ATOM 809 C CA . ASN A 1 130 ? -12.150 3.188 -49.841 1.00 43.41 130 ASN A CA 1
ATOM 810 C C . ASN A 1 130 ? -10.748 3.561 -50.334 1.00 43.41 130 ASN A C 1
ATOM 812 O O . ASN A 1 130 ? -10.588 4.570 -51.020 1.00 43.41 130 ASN A O 1
ATOM 816 N N . GLY A 1 131 ? -9.769 2.708 -50.050 1.00 45.28 131 GLY A N 1
ATOM 817 C CA . GLY A 1 131 ? -8.409 2.811 -50.566 1.00 45.28 131 GLY A CA 1
ATOM 818 C C . GLY A 1 131 ? -7.729 1.450 -50.547 1.00 45.28 131 GLY A C 1
ATOM 819 O O . GLY A 1 131 ? -6.875 1.186 -49.714 1.00 45.28 131 GLY A O 1
ATOM 820 N N . THR A 1 132 ? -8.163 0.564 -51.439 1.00 44.84 132 THR A N 1
ATOM 821 C CA . THR A 1 132 ? -7.417 -0.624 -51.865 1.00 44.84 132 THR A CA 1
ATOM 822 C C . THR A 1 132 ? -6.308 -0.211 -52.823 1.00 44.84 132 THR A C 1
ATOM 824 O O . THR A 1 132 ? -6.642 0.190 -53.934 1.00 44.84 132 THR A O 1
ATOM 827 N N . GLU A 1 133 ? -5.043 -0.421 -52.459 1.00 43.50 133 GLU A N 1
ATOM 828 C CA . GLU A 1 133 ? -3.991 -0.838 -53.399 1.00 43.50 133 GLU A CA 1
ATOM 829 C C . GLU A 1 133 ? -3.025 -1.818 -52.696 1.00 43.50 133 GLU A C 1
ATOM 831 O O . GLU A 1 133 ? -2.629 -1.566 -51.557 1.00 43.50 133 GLU A O 1
ATOM 836 N N . PRO A 1 134 ? -2.683 -2.957 -53.328 1.00 56.38 134 PRO A N 1
ATOM 837 C CA . PRO A 1 134 ? -1.678 -3.895 -52.839 1.00 56.38 134 PRO A CA 1
ATOM 838 C C . PRO A 1 134 ? -0.285 -3.517 -53.361 1.00 56.38 134 PRO A C 1
ATOM 840 O O . PRO A 1 134 ? -0.104 -3.362 -54.568 1.00 56.38 134 PRO A O 1
ATOM 843 N N . ASP A 1 135 ? 0.702 -3.442 -52.469 1.00 48.44 135 ASP A N 1
ATOM 844 C CA . ASP A 1 135 ? 2.115 -3.262 -52.826 1.00 48.44 135 ASP A CA 1
ATOM 845 C C . ASP A 1 135 ? 2.888 -4.569 -52.542 1.00 48.44 135 ASP A C 1
ATOM 847 O O . ASP A 1 135 ? 2.917 -5.012 -51.386 1.00 48.44 135 ASP A O 1
ATOM 851 N N . PRO A 1 136 ? 3.442 -5.253 -53.565 1.00 59.81 136 PRO A N 1
ATOM 852 C CA . PRO A 1 136 ? 4.250 -6.453 -53.394 1.00 59.81 136 PRO A CA 1
ATOM 853 C C . PRO A 1 136 ? 5.762 -6.160 -53.406 1.00 59.81 136 PRO A C 1
ATOM 855 O O . PRO A 1 136 ? 6.275 -5.442 -54.258 1.00 59.81 136 PRO A O 1
ATOM 858 N N . ASP A 1 137 ? 6.465 -6.858 -52.512 1.00 53.16 137 ASP A N 1
ATOM 859 C CA . ASP A 1 137 ? 7.887 -7.226 -52.577 1.00 53.16 137 ASP A CA 1
ATOM 860 C C . ASP A 1 137 ? 8.965 -6.124 -52.485 1.00 53.16 137 ASP A C 1
ATOM 862 O O . ASP A 1 137 ? 9.407 -5.546 -53.476 1.00 53.16 137 ASP A O 1
ATOM 866 N N . ALA A 1 138 ? 9.587 -6.024 -51.303 1.00 46.59 138 ALA A N 1
ATOM 867 C CA . ALA A 1 138 ? 11.029 -5.786 -51.200 1.00 46.59 138 ALA A CA 1
ATOM 868 C C . ALA A 1 138 ? 11.590 -6.453 -49.935 1.00 46.59 138 ALA A C 1
ATOM 870 O O . ALA A 1 138 ? 11.362 -6.012 -48.811 1.00 46.59 138 ALA A O 1
ATOM 871 N N . GLY A 1 139 ? 12.311 -7.557 -50.140 1.00 53.03 139 GLY A N 1
ATOM 872 C CA . GLY A 1 139 ? 12.912 -8.363 -49.088 1.00 53.03 139 GLY A CA 1
ATOM 873 C C . GLY A 1 139 ? 14.020 -7.653 -48.309 1.00 53.03 139 GLY A C 1
ATOM 874 O O . GLY A 1 139 ? 14.860 -6.948 -48.866 1.00 53.03 139 GLY A O 1
ATOM 875 N N . GLY A 1 140 ? 14.053 -7.936 -47.010 1.00 40.25 140 GLY A N 1
ATOM 876 C CA . GLY A 1 140 ? 15.164 -7.649 -46.117 1.00 40.25 140 GLY A CA 1
ATOM 877 C C . GLY A 1 140 ? 15.317 -8.807 -45.142 1.00 40.25 140 GLY A C 1
ATOM 878 O O . GLY A 1 140 ? 14.589 -8.893 -44.163 1.00 40.25 140 GLY A O 1
ATOM 879 N N . ALA A 1 141 ? 16.242 -9.718 -45.444 1.00 52.50 141 ALA A N 1
ATOM 880 C CA . ALA A 1 141 ? 16.723 -10.715 -44.498 1.00 52.50 141 ALA A CA 1
ATOM 881 C C . ALA A 1 141 ? 17.492 -9.986 -43.388 1.00 52.50 141 ALA A C 1
ATOM 883 O O . ALA A 1 141 ? 18.492 -9.321 -43.670 1.00 52.50 141 ALA A O 1
ATOM 884 N N . GLY A 1 142 ? 17.014 -10.079 -42.151 1.00 47.75 142 GLY A N 1
ATOM 885 C CA . GLY A 1 142 ? 17.615 -9.359 -41.039 1.00 47.75 142 GLY A CA 1
ATOM 886 C C . GLY A 1 142 ? 17.011 -9.737 -39.696 1.00 47.75 142 GLY A C 1
ATOM 887 O O . GLY A 1 142 ? 16.208 -8.990 -39.159 1.00 47.75 142 GLY A O 1
ATOM 888 N N . ASN A 1 143 ? 17.513 -10.845 -39.153 1.00 46.12 143 ASN A N 1
ATOM 889 C CA . ASN A 1 143 ? 17.600 -11.154 -37.727 1.00 46.12 143 ASN A CA 1
ATOM 890 C C . ASN A 1 143 ? 16.256 -11.458 -37.061 1.00 46.12 143 ASN A C 1
ATOM 892 O O . ASN A 1 143 ? 15.617 -10.595 -36.462 1.00 46.12 143 ASN A O 1
ATOM 896 N N . ASP A 1 144 ? 15.909 -12.738 -37.096 1.00 42.84 144 ASP A N 1
ATOM 897 C CA . ASP A 1 144 ? 14.823 -13.362 -36.350 1.00 42.84 144 ASP A CA 1
ATOM 898 C C . ASP A 1 144 ? 15.200 -13.394 -34.854 1.00 42.84 144 ASP A C 1
ATOM 900 O O . ASP A 1 144 ? 15.445 -14.436 -34.252 1.00 42.84 144 ASP A O 1
ATOM 904 N N . SER A 1 145 ? 15.302 -12.215 -34.238 1.00 59.94 145 SER A N 1
ATOM 905 C CA . SER A 1 145 ? 14.998 -12.080 -32.822 1.00 59.94 145 SER A CA 1
ATOM 906 C C . SER A 1 145 ? 13.509 -12.365 -32.730 1.00 59.94 145 SER A C 1
ATOM 908 O O . SER A 1 145 ? 12.703 -11.470 -32.983 1.00 59.94 145 SER A O 1
ATOM 910 N N . GLU A 1 146 ? 13.156 -13.632 -32.496 1.00 48.06 146 GLU A N 1
ATOM 911 C CA . GLU A 1 146 ? 11.800 -14.051 -32.154 1.00 48.06 146 GLU A CA 1
ATOM 912 C C . GLU A 1 146 ? 11.274 -13.074 -31.105 1.00 48.06 146 GLU A C 1
ATOM 914 O O . GLU A 1 146 ? 11.663 -13.114 -29.940 1.00 48.06 146 GLU A O 1
ATOM 919 N N . LYS A 1 147 ? 10.445 -12.129 -31.558 1.00 51.69 147 LYS A N 1
ATOM 920 C CA . LYS A 1 147 ? 9.632 -11.295 -30.692 1.00 51.69 147 LYS A CA 1
ATOM 921 C C . LYS A 1 147 ? 8.788 -12.297 -29.910 1.00 51.69 147 LYS A C 1
ATOM 923 O O . LYS A 1 147 ? 7.998 -12.985 -30.562 1.00 51.69 147 LYS A O 1
ATOM 928 N N . PRO A 1 148 ? 8.983 -12.440 -28.587 1.00 56.66 148 PRO A N 1
ATOM 929 C CA . PRO A 1 148 ? 8.216 -13.394 -27.806 1.00 56.66 148 PRO A CA 1
ATOM 930 C C . PRO A 1 148 ? 6.736 -13.163 -28.097 1.00 56.66 148 PRO A C 1
ATOM 932 O O . PRO A 1 148 ? 6.279 -12.014 -28.114 1.00 56.66 148 PRO A O 1
ATOM 935 N N . GLU A 1 149 ? 6.009 -14.233 -28.419 1.00 52.53 149 GLU A N 1
ATOM 936 C CA . GLU A 1 149 ? 4.560 -14.136 -28.547 1.00 52.53 149 GLU A CA 1
ATOM 937 C C . GLU A 1 149 ? 4.022 -13.552 -27.232 1.00 52.53 149 GLU A C 1
ATOM 939 O O . GLU A 1 149 ? 4.449 -13.998 -26.160 1.00 52.53 149 GLU A O 1
ATOM 944 N N . PRO A 1 150 ? 3.153 -12.524 -27.286 1.00 54.12 150 PRO A N 1
ATOM 945 C CA . PRO A 1 150 ? 2.627 -11.911 -26.079 1.00 54.12 150 PRO A CA 1
ATOM 946 C C . PRO A 1 150 ? 1.993 -13.001 -25.207 1.00 54.12 150 PRO A C 1
ATOM 948 O O . PRO A 1 150 ? 1.310 -13.883 -25.748 1.00 54.12 150 PRO A O 1
ATOM 951 N N . PRO A 1 151 ? 2.226 -12.979 -23.882 1.00 51.50 151 PRO A N 1
ATOM 952 C CA . PRO A 1 151 ? 1.647 -13.969 -22.990 1.00 51.50 151 PRO A CA 1
ATOM 953 C C . PRO A 1 151 ? 0.125 -14.010 -23.185 1.00 51.50 151 PRO A C 1
ATOM 955 O O . PRO A 1 151 ? -0.486 -12.983 -23.503 1.00 51.50 151 PRO A O 1
ATOM 958 N N . PRO A 1 152 ? -0.505 -15.188 -23.031 1.00 52.03 152 PRO A N 1
ATOM 959 C CA . PRO A 1 152 ? -1.939 -15.324 -23.224 1.00 52.03 152 PRO A CA 1
ATOM 960 C C . PRO A 1 152 ? -2.687 -14.292 -22.360 1.00 52.03 152 PRO A C 1
ATOM 962 O O . PRO A 1 152 ? -2.357 -14.132 -21.180 1.00 52.03 152 PRO A O 1
ATOM 965 N N . PRO A 1 153 ? -3.681 -13.580 -22.924 1.00 49.19 153 PRO A N 1
ATOM 966 C CA . PRO A 1 153 ? -4.442 -12.588 -22.181 1.00 49.19 153 PRO A CA 1
ATOM 967 C C . PRO A 1 153 ? -5.138 -13.265 -20.998 1.00 49.19 153 PRO A C 1
ATOM 969 O O . PRO A 1 153 ? -5.886 -14.226 -21.180 1.00 49.19 153 PRO A O 1
ATOM 972 N N . GLY A 1 154 ? -4.882 -12.766 -19.787 1.00 52.25 154 GLY A N 1
ATOM 973 C CA . GLY A 1 154 ? -5.677 -13.111 -18.605 1.00 52.25 154 GLY A CA 1
ATOM 974 C C . GLY A 1 154 ? -4.941 -13.679 -17.391 1.00 52.25 154 GLY A C 1
ATOM 975 O O . GLY A 1 154 ? -5.610 -13.966 -16.404 1.00 52.25 154 GLY A O 1
ATOM 976 N N . THR A 1 155 ? -3.613 -13.836 -17.401 1.00 58.72 155 THR A N 1
ATOM 977 C CA . THR A 1 155 ? -2.884 -14.271 -16.182 1.00 58.72 155 THR A CA 1
ATOM 978 C C . THR A 1 155 ? -1.586 -13.521 -15.895 1.00 58.72 155 THR A C 1
ATOM 980 O O . THR A 1 155 ? -1.001 -13.724 -14.835 1.00 58.72 155 THR A O 1
ATOM 983 N N . GLY A 1 156 ? -1.111 -12.690 -16.823 1.00 68.69 156 GLY A N 1
ATOM 984 C CA . GLY A 1 156 ? 0.132 -11.939 -16.667 1.00 68.69 156 GLY A CA 1
ATOM 985 C C . GLY A 1 156 ? -0.111 -10.541 -16.116 1.00 68.69 156 GLY A C 1
ATOM 986 O O . GLY A 1 156 ? -1.076 -9.875 -16.490 1.00 68.69 156 GLY A O 1
ATOM 987 N N . VAL A 1 157 ? 0.787 -10.091 -15.249 1.00 82.31 157 VAL A N 1
ATOM 988 C CA . VAL A 1 157 ? 1.008 -8.659 -15.037 1.00 82.31 157 VAL A CA 1
ATOM 989 C C . VAL A 1 157 ? 1.592 -8.107 -16.352 1.00 82.31 157 VAL A C 1
ATOM 991 O O . VAL A 1 157 ? 2.459 -8.774 -16.925 1.00 82.31 157 VAL A O 1
ATOM 994 N N . PRO A 1 158 ? 1.094 -6.981 -16.898 1.00 83.81 158 PRO A N 1
ATOM 995 C CA . PRO A 1 158 ? 1.681 -6.358 -18.078 1.00 83.81 158 PRO A CA 1
ATOM 996 C C . PRO A 1 158 ? 3.149 -6.024 -17.810 1.00 83.81 158 PRO A C 1
ATOM 998 O O . PRO A 1 158 ? 3.536 -5.754 -16.672 1.00 83.81 158 PRO A O 1
ATOM 1001 N N . GLU A 1 159 ? 3.969 -6.046 -18.860 1.00 89.00 159 GLU A N 1
ATOM 1002 C CA . GLU A 1 159 ? 5.346 -5.572 -18.738 1.00 89.00 159 GLU A CA 1
ATOM 1003 C C . GLU A 1 159 ? 5.326 -4.091 -18.324 1.00 89.00 159 GLU A C 1
ATOM 1005 O O . GLU A 1 159 ? 4.600 -3.302 -18.942 1.00 89.00 159 GLU A O 1
ATOM 1010 N N . PRO A 1 160 ? 6.081 -3.699 -17.284 1.00 94.62 160 PRO A N 1
ATOM 1011 C CA . PRO A 1 160 ? 6.143 -2.305 -16.883 1.00 94.62 160 PRO A CA 1
ATOM 1012 C C . PRO A 1 160 ? 6.778 -1.456 -17.982 1.00 94.62 160 PRO A C 1
ATOM 1014 O O . PRO A 1 160 ? 7.684 -1.890 -18.697 1.00 94.62 160 PRO A O 1
ATOM 1017 N N . THR A 1 161 ? 6.338 -0.204 -18.078 1.00 96.94 161 THR A N 1
ATOM 1018 C CA . THR A 1 161 ? 7.067 0.806 -18.847 1.00 96.94 161 THR A CA 1
ATOM 1019 C C . THR A 1 161 ? 8.136 1.391 -17.937 1.00 96.94 161 THR A C 1
ATOM 1021 O O . THR A 1 161 ? 7.813 2.174 -17.048 1.00 96.94 161 THR A O 1
ATOM 1024 N N . CYS A 1 162 ? 9.383 0.973 -18.137 1.00 96.81 162 CYS A N 1
ATOM 1025 C CA . CYS A 1 162 ? 10.530 1.432 -17.359 1.00 96.81 162 CYS A CA 1
ATOM 1026 C C . CYS A 1 162 ? 11.447 2.340 -18.180 1.00 96.81 162 CYS A C 1
ATOM 1028 O O . CYS A 1 162 ? 11.773 2.024 -19.330 1.00 96.81 162 CYS A O 1
ATOM 1030 N N . ASP A 1 163 ? 11.894 3.424 -17.559 1.00 95.69 163 ASP A N 1
ATOM 1031 C CA . ASP A 1 163 ? 13.066 4.196 -17.960 1.00 95.69 163 ASP A CA 1
ATOM 1032 C C . ASP A 1 163 ? 14.213 4.006 -16.946 1.00 95.69 163 ASP A C 1
ATOM 1034 O O . ASP A 1 163 ? 14.173 3.091 -16.124 1.00 95.69 163 ASP A O 1
ATOM 1038 N N . ASP A 1 164 ? 15.282 4.799 -17.062 1.00 92.31 164 ASP A N 1
ATOM 1039 C CA . ASP A 1 164 ? 16.474 4.660 -16.214 1.00 92.31 164 ASP A CA 1
ATOM 1040 C C . ASP A 1 164 ? 16.215 5.045 -14.739 1.00 92.31 164 ASP A C 1
ATOM 1042 O O . ASP A 1 164 ? 17.059 4.754 -13.891 1.00 92.31 164 ASP A O 1
ATOM 1046 N N . GLU A 1 165 ? 15.097 5.715 -14.427 1.00 95.38 165 GLU A N 1
ATOM 1047 C CA . GLU A 1 165 ? 14.803 6.255 -13.091 1.00 95.38 165 GLU A CA 1
ATOM 1048 C C . GLU A 1 165 ? 13.451 5.770 -12.529 1.00 95.38 165 GLU A C 1
ATOM 1050 O O . GLU A 1 165 ? 13.332 5.594 -11.315 1.00 95.38 165 GLU A O 1
ATOM 1055 N N . GLU A 1 166 ? 12.445 5.520 -13.377 1.00 97.38 166 GLU A N 1
ATOM 1056 C CA . GLU A 1 166 ? 11.096 5.120 -12.954 1.00 97.38 166 GLU A CA 1
ATOM 1057 C C . GLU A 1 166 ? 10.523 3.958 -13.788 1.00 97.38 166 GLU A C 1
ATOM 1059 O O . GLU A 1 166 ? 10.634 3.900 -15.012 1.00 97.38 166 GLU A O 1
ATOM 1064 N N . CYS A 1 167 ? 9.832 3.045 -13.109 1.00 98.12 167 CYS A N 1
ATOM 1065 C CA . CYS A 1 167 ? 8.994 2.005 -13.688 1.00 98.12 167 CYS A CA 1
ATOM 1066 C C . CYS A 1 167 ? 7.520 2.272 -13.387 1.00 98.12 167 CYS A C 1
ATOM 1068 O O . CYS A 1 167 ? 7.129 2.474 -12.238 1.00 98.12 167 CYS A O 1
ATOM 1070 N N . SER A 1 168 ? 6.683 2.210 -14.420 1.00 97.88 168 SER A N 1
ATOM 1071 C CA . SER A 1 168 ? 5.237 2.390 -14.312 1.00 97.88 168 SER A CA 1
ATOM 1072 C C . SER A 1 168 ? 4.478 1.133 -14.735 1.00 97.88 168 SER A C 1
ATOM 1074 O O . SER A 1 168 ? 4.669 0.615 -15.841 1.00 97.88 168 SER A O 1
ATOM 1076 N N . PHE A 1 169 ? 3.592 0.665 -13.858 1.00 97.69 169 PHE A N 1
ATOM 1077 C CA . PHE A 1 169 ? 2.629 -0.403 -14.107 1.00 97.69 169 PHE A CA 1
ATOM 1078 C C . PHE A 1 169 ? 1.229 0.204 -14.236 1.00 97.69 169 PHE A C 1
ATOM 1080 O O . PHE A 1 169 ? 0.614 0.612 -13.246 1.00 97.69 169 PHE A O 1
ATOM 1087 N N . ASP A 1 170 ? 0.719 0.248 -15.466 1.00 97.50 170 ASP A N 1
ATOM 1088 C CA . ASP A 1 170 ? -0.645 0.687 -15.759 1.00 97.50 170 ASP A CA 1
ATOM 1089 C C . ASP A 1 170 ? -1.598 -0.517 -15.754 1.00 97.50 170 ASP A C 1
ATOM 1091 O O . ASP A 1 170 ? -1.657 -1.306 -16.698 1.00 97.50 170 ASP A O 1
ATOM 1095 N N . CYS A 1 171 ? -2.334 -0.646 -14.654 1.00 97.62 171 CYS A N 1
ATOM 1096 C CA . CYS A 1 171 ? -3.369 -1.645 -14.422 1.00 97.62 171 CYS A CA 1
ATOM 1097 C C . CYS A 1 171 ? -4.762 -0.986 -14.368 1.00 97.62 171 CYS A C 1
ATOM 1099 O O . CYS A 1 171 ? -5.635 -1.418 -13.612 1.00 97.62 171 CYS A O 1
ATOM 1101 N N . THR A 1 172 ? -4.980 0.109 -15.108 1.00 97.62 172 THR A N 1
ATOM 1102 C CA . THR A 1 172 ? -6.253 0.856 -15.075 1.00 97.62 172 THR A CA 1
ATOM 1103 C C . THR A 1 172 ? -7.415 0.111 -15.733 1.00 97.62 172 THR A C 1
ATOM 1105 O O . THR A 1 172 ? -8.574 0.358 -15.391 1.00 97.62 172 THR A O 1
ATOM 1108 N N . GLU A 1 173 ? -7.137 -0.827 -16.642 1.00 96.50 173 GLU A N 1
ATOM 1109 C CA . GLU A 1 173 ? -8.171 -1.685 -17.218 1.00 96.50 173 GLU A CA 1
ATOM 1110 C C . GLU A 1 173 ? -8.788 -2.588 -16.126 1.00 96.50 173 GLU A C 1
ATOM 1112 O O . GLU A 1 173 ? -8.047 -3.199 -15.346 1.00 96.50 173 GLU A O 1
ATOM 1117 N N . PRO A 1 174 ? -10.128 -2.708 -16.041 1.00 97.06 174 PRO A N 1
ATOM 1118 C CA . PRO A 1 174 ? -10.776 -3.522 -15.018 1.00 97.06 174 PRO A CA 1
ATOM 1119 C C . PRO A 1 174 ? -10.289 -4.976 -14.997 1.00 97.06 174 PRO A C 1
ATOM 1121 O O . PRO A 1 174 ? -10.261 -5.654 -16.024 1.00 97.06 174 PRO A O 1
ATOM 1124 N N . GLY A 1 175 ? -9.934 -5.470 -13.810 1.00 94.50 175 GLY A N 1
ATOM 1125 C CA . GLY A 1 175 ? -9.434 -6.829 -13.594 1.00 94.50 175 GLY A CA 1
ATOM 1126 C C . GLY A 1 175 ? -8.040 -7.103 -14.172 1.00 94.50 175 GLY A C 1
ATOM 1127 O O . GLY A 1 175 ? -7.599 -8.256 -14.162 1.00 94.50 175 GLY A O 1
ATOM 1128 N N . SER A 1 176 ? -7.342 -6.084 -14.681 1.00 96.25 176 SER A N 1
ATOM 1129 C CA . SER A 1 176 ? -5.960 -6.224 -15.142 1.00 96.25 176 SER A CA 1
ATOM 1130 C C . SER A 1 176 ? -5.003 -6.490 -13.976 1.00 96.25 176 SER A C 1
ATOM 1132 O O . SER A 1 176 ? -5.334 -6.297 -12.804 1.00 96.25 176 SER A O 1
ATOM 1134 N N . CYS A 1 177 ? -3.804 -6.986 -14.289 1.00 96.12 177 CYS A N 1
ATOM 1135 C CA . CYS A 1 177 ? -2.798 -7.309 -13.274 1.00 96.12 177 CYS A CA 1
ATOM 1136 C C . CYS A 1 177 ? -3.357 -8.231 -12.178 1.00 96.12 177 CYS A C 1
ATOM 1138 O O . CYS A 1 177 ? -3.175 -7.989 -10.993 1.00 96.12 177 CYS A O 1
ATOM 1140 N N . ALA A 1 178 ? -4.093 -9.279 -12.559 1.00 95.00 178 ALA A N 1
ATOM 1141 C CA . ALA A 1 178 ? -4.717 -10.183 -11.591 1.00 95.00 178 ALA A CA 1
ATOM 1142 C C . ALA A 1 178 ? -3.687 -10.911 -10.700 1.00 95.00 178 ALA A C 1
ATOM 1144 O O . ALA A 1 178 ? -4.018 -11.328 -9.592 1.00 95.00 178 ALA A O 1
ATOM 1145 N N . GLY A 1 179 ? -2.449 -11.070 -11.185 1.00 95.06 179 GLY A N 1
ATOM 1146 C CA . GLY A 1 179 ? -1.314 -11.566 -10.405 1.00 95.06 179 GLY A CA 1
ATOM 1147 C C . GLY A 1 179 ? -0.735 -10.525 -9.442 1.00 95.06 179 GLY A C 1
ATOM 1148 O O . GLY A 1 179 ? -1.168 -9.377 -9.404 1.00 95.06 179 GLY A O 1
ATOM 1149 N N . ARG A 1 180 ? 0.260 -10.934 -8.650 1.00 96.44 180 ARG A N 1
ATOM 1150 C CA . ARG A 1 180 ? 1.026 -10.013 -7.801 1.00 96.44 180 ARG A CA 1
ATOM 1151 C C . ARG A 1 180 ? 1.917 -9.134 -8.675 1.00 96.44 180 ARG A C 1
ATOM 1153 O O . ARG A 1 180 ? 2.674 -9.668 -9.481 1.00 96.44 180 ARG A O 1
ATOM 1160 N N . VAL A 1 181 ? 1.832 -7.817 -8.505 1.00 97.50 181 VAL A N 1
ATOM 1161 C CA . VAL A 1 181 ? 2.746 -6.862 -9.148 1.00 97.50 181 VAL A CA 1
ATOM 1162 C C . VAL A 1 181 ? 4.028 -6.788 -8.323 1.00 97.50 181 VAL A C 1
ATOM 1164 O O . VAL A 1 181 ? 3.971 -6.435 -7.147 1.00 97.50 181 VAL A O 1
ATOM 1167 N N . GLU A 1 182 ? 5.165 -7.128 -8.924 1.00 97.62 182 GLU A N 1
ATOM 1168 C CA . GLU A 1 182 ? 6.490 -7.038 -8.300 1.00 97.62 182 GLU A CA 1
ATOM 1169 C C . GLU A 1 182 ? 7.240 -5.843 -8.896 1.00 97.62 182 GLU A C 1
ATOM 1171 O O . GLU A 1 182 ? 7.521 -5.804 -10.096 1.00 97.62 182 GLU A O 1
ATOM 1176 N N . CYS A 1 183 ? 7.517 -4.843 -8.061 1.00 97.50 183 CYS A N 1
ATOM 1177 C CA . CYS A 1 183 ? 8.276 -3.667 -8.463 1.00 97.50 183 CYS A CA 1
ATOM 1178 C C . CYS A 1 183 ? 9.775 -3.992 -8.533 1.00 97.50 183 CYS A C 1
ATOM 1180 O O . CYS A 1 183 ? 10.287 -4.642 -7.626 1.00 97.50 183 CYS A O 1
ATOM 1182 N N . PRO A 1 184 ? 10.500 -3.524 -9.559 1.00 96.31 184 PRO A N 1
ATOM 1183 C CA . PRO A 1 184 ? 11.938 -3.745 -9.655 1.00 96.31 184 PRO A CA 1
ATOM 1184 C C . PRO A 1 184 ? 12.734 -3.055 -8.532 1.00 96.31 184 PRO A C 1
ATOM 1186 O O . PRO A 1 184 ? 12.282 -2.097 -7.898 1.00 96.31 184 PRO A O 1
ATOM 1189 N N . GLU A 1 185 ? 13.930 -3.581 -8.285 1.00 95.62 185 GLU A N 1
ATOM 1190 C CA . GLU A 1 185 ? 14.933 -3.021 -7.371 1.00 95.62 185 GLU A CA 1
ATOM 1191 C C . GLU A 1 185 ? 15.629 -1.803 -8.018 1.00 95.62 185 GLU A C 1
ATOM 1193 O O . GLU A 1 185 ? 15.649 -1.672 -9.244 1.00 95.62 185 GLU A O 1
ATOM 1198 N N . ASP A 1 186 ? 16.195 -0.912 -7.198 1.00 95.12 186 ASP A N 1
ATOM 1199 C CA . ASP A 1 186 ? 17.019 0.252 -7.579 1.00 95.12 186 ASP A CA 1
ATOM 1200 C C . ASP A 1 186 ? 16.356 1.330 -8.467 1.00 95.12 186 ASP A C 1
ATOM 1202 O O . ASP A 1 186 ? 17.036 2.242 -8.942 1.00 95.12 186 ASP A O 1
ATOM 1206 N N . VAL A 1 187 ? 15.038 1.279 -8.678 1.00 96.94 187 VAL A N 1
ATOM 1207 C CA . VAL A 1 187 ? 14.275 2.288 -9.440 1.00 96.94 187 VAL A CA 1
ATOM 1208 C C . VAL A 1 187 ? 13.002 2.698 -8.704 1.00 96.94 187 VAL A C 1
ATOM 1210 O O . VAL A 1 187 ? 12.494 1.955 -7.858 1.00 96.94 187 VAL A O 1
ATOM 1213 N N . ASP A 1 188 ? 12.467 3.878 -9.020 1.00 97.69 188 ASP A N 1
ATOM 1214 C CA . ASP A 1 188 ? 11.152 4.283 -8.526 1.00 97.69 188 ASP A CA 1
ATOM 1215 C C . ASP A 1 188 ? 10.070 3.416 -9.176 1.00 97.69 188 ASP A C 1
ATOM 1217 O O . ASP A 1 188 ? 10.139 3.096 -10.361 1.00 97.69 188 ASP A O 1
ATOM 1221 N N . CYS A 1 189 ? 9.040 3.045 -8.419 1.00 98.38 189 CYS A N 1
ATOM 1222 C CA . CYS A 1 189 ? 7.939 2.236 -8.928 1.00 98.38 189 CYS A CA 1
ATOM 1223 C C . CYS A 1 189 ? 6.603 2.940 -8.719 1.00 98.38 189 CYS A C 1
ATOM 1225 O O . CYS A 1 189 ? 6.232 3.264 -7.588 1.00 98.38 189 CYS A O 1
ATOM 1227 N N . THR A 1 190 ? 5.852 3.119 -9.801 1.00 98.38 190 THR A N 1
ATOM 1228 C CA . THR A 1 190 ? 4.471 3.596 -9.780 1.00 98.38 190 THR A CA 1
ATOM 1229 C C . THR A 1 190 ? 3.536 2.494 -10.264 1.00 98.38 190 THR A C 1
ATOM 1231 O O . THR A 1 190 ? 3.702 1.972 -11.362 1.00 98.38 190 THR A O 1
ATOM 1234 N N . VAL A 1 191 ? 2.521 2.158 -9.471 1.00 98.44 191 VAL A N 1
ATOM 1235 C CA . VAL A 1 191 ? 1.486 1.178 -9.829 1.00 98.44 191 VAL A CA 1
ATOM 1236 C C . VAL A 1 191 ? 0.119 1.844 -9.742 1.00 98.44 191 VAL A C 1
ATOM 1238 O O . VAL A 1 191 ? -0.237 2.378 -8.690 1.00 98.44 191 VAL A O 1
ATOM 1241 N N . THR A 1 192 ? -0.665 1.794 -10.818 1.00 98.56 192 THR A N 1
ATOM 1242 C CA . THR A 1 192 ? -2.030 2.343 -10.854 1.00 98.56 192 THR A CA 1
ATOM 1243 C C . THR A 1 192 ? -3.030 1.244 -11.181 1.00 98.56 192 THR A C 1
ATOM 1245 O O . THR A 1 192 ? -2.973 0.663 -12.257 1.00 98.56 192 THR A O 1
ATOM 1248 N N . CYS A 1 193 ? -3.961 0.971 -10.268 1.00 98.56 193 CYS A N 1
ATOM 1249 C CA . CYS A 1 193 ? -4.913 -0.135 -10.344 1.00 98.56 193 CYS A CA 1
ATOM 1250 C C . CYS A 1 193 ? -6.356 0.377 -10.500 1.00 98.56 193 CYS A C 1
ATOM 1252 O O . CYS A 1 193 ? -6.861 1.123 -9.654 1.00 98.56 193 CYS A O 1
ATOM 1254 N N . GLY A 1 194 ? -7.028 -0.061 -11.567 1.00 98.44 194 GLY A N 1
ATOM 1255 C CA . GLY A 1 194 ? -8.457 0.139 -11.816 1.00 98.44 194 GLY A CA 1
ATOM 1256 C C . GLY A 1 194 ? -9.346 -0.869 -11.079 1.00 98.44 194 GLY A C 1
ATOM 1257 O O . GLY A 1 194 ? -8.916 -1.536 -10.140 1.00 98.44 194 GLY A O 1
ATOM 1258 N N . ASP A 1 195 ? -10.615 -0.974 -11.482 1.00 98.31 195 ASP A N 1
ATOM 1259 C CA . ASP A 1 195 ? -11.621 -1.791 -10.782 1.00 98.31 195 ASP A CA 1
ATOM 1260 C C . ASP A 1 195 ? -11.230 -3.275 -10.747 1.00 98.31 195 ASP A C 1
ATOM 1262 O O . ASP A 1 195 ? -11.032 -3.896 -11.791 1.00 98.31 195 ASP A O 1
ATOM 1266 N N . GLY A 1 196 ? -11.124 -3.861 -9.553 1.00 97.38 196 GLY A N 1
ATOM 1267 C CA . GLY A 1 196 ? -10.705 -5.252 -9.350 1.00 97.38 196 GLY A CA 1
ATOM 1268 C C . GLY A 1 196 ? -9.291 -5.580 -9.850 1.00 97.38 196 GLY A C 1
ATOM 1269 O O . GLY A 1 196 ? -8.925 -6.755 -9.905 1.00 97.38 196 GLY A O 1
ATOM 1270 N N . ALA A 1 197 ? -8.508 -4.576 -10.253 1.00 98.12 197 ALA A N 1
ATOM 1271 C CA . ALA A 1 197 ? -7.146 -4.764 -10.726 1.00 98.12 197 ALA A CA 1
ATOM 1272 C C . ALA A 1 197 ? -6.177 -4.984 -9.558 1.00 98.12 197 ALA A C 1
ATOM 1274 O O . ALA A 1 197 ? -6.478 -4.642 -8.409 1.00 98.12 197 ALA A O 1
ATOM 1275 N N . CYS A 1 198 ? -4.997 -5.536 -9.852 1.00 97.94 198 CYS A N 1
ATOM 1276 C CA . CYS A 1 198 ? -3.973 -5.829 -8.840 1.00 97.94 198 CYS A CA 1
ATOM 1277 C C . CYS A 1 198 ? -4.490 -6.777 -7.741 1.00 97.94 198 CYS A C 1
ATOM 1279 O O . CYS A 1 198 ? -4.127 -6.663 -6.571 1.00 97.94 198 CYS A O 1
ATOM 1281 N N . ALA A 1 199 ? -5.380 -7.708 -8.101 1.00 97.00 199 ALA A N 1
ATOM 1282 C CA . ALA A 1 199 ? -6.037 -8.606 -7.151 1.00 97.00 199 ALA A CA 1
ATOM 1283 C C . ALA A 1 199 ? -5.046 -9.502 -6.384 1.00 97.00 199 ALA A C 1
ATOM 1285 O O . ALA A 1 199 ? -5.329 -9.896 -5.257 1.00 97.00 199 ALA A O 1
ATOM 1286 N N . GLY A 1 200 ? -3.875 -9.794 -6.962 1.00 96.69 200 GLY A N 1
ATOM 1287 C CA . GLY A 1 200 ? -2.795 -10.527 -6.298 1.00 96.69 200 GLY A CA 1
ATOM 1288 C C . GLY A 1 200 ? -1.970 -9.700 -5.304 1.00 96.69 200 GLY A C 1
ATOM 1289 O O . GLY A 1 200 ? -1.071 -10.256 -4.669 1.00 96.69 200 GLY A O 1
ATOM 1290 N N . GLY A 1 201 ? -2.263 -8.405 -5.162 1.00 97.44 201 GLY A N 1
ATOM 1291 C CA . GLY A 1 201 ? -1.505 -7.461 -4.348 1.00 97.44 201 GLY A CA 1
ATOM 1292 C C . GLY A 1 201 ? -0.332 -6.826 -5.098 1.00 97.44 201 GLY A C 1
ATOM 1293 O O . GLY A 1 201 ? -0.096 -7.082 -6.282 1.00 97.44 201 GLY A O 1
ATOM 1294 N N . VAL A 1 202 ? 0.412 -5.987 -4.383 1.00 98.19 202 VAL A N 1
ATOM 1295 C CA . VAL A 1 202 ? 1.590 -5.273 -4.894 1.00 98.19 202 VAL A CA 1
ATOM 1296 C C . VAL A 1 202 ? 2.737 -5.465 -3.911 1.00 98.19 202 VAL A C 1
ATOM 1298 O O . VAL A 1 202 ? 2.526 -5.409 -2.699 1.00 98.19 202 VAL A O 1
ATOM 1301 N N . GLN A 1 203 ? 3.937 -5.715 -4.423 1.00 97.69 203 GLN A N 1
ATOM 1302 C CA . GLN A 1 203 ? 5.143 -5.902 -3.631 1.00 97.69 203 GLN A CA 1
ATOM 1303 C C . GLN A 1 203 ? 6.244 -4.956 -4.114 1.00 97.69 203 GLN A C 1
ATOM 1305 O O . GLN A 1 203 ? 6.721 -5.067 -5.241 1.00 97.69 203 GLN A O 1
ATOM 1310 N N . CYS A 1 204 ? 6.638 -4.036 -3.237 1.00 97.06 204 CYS A N 1
ATOM 1311 C CA . CYS A 1 204 ? 7.833 -3.212 -3.376 1.00 97.06 204 CYS A CA 1
ATOM 1312 C C . CYS A 1 204 ? 8.897 -3.711 -2.407 1.00 97.06 204 CYS A C 1
ATOM 1314 O O . CYS A 1 204 ? 8.597 -3.913 -1.228 1.00 97.06 204 CYS A O 1
ATOM 1316 N N . HIS A 1 205 ? 10.115 -3.891 -2.907 1.00 94.75 205 HIS A N 1
ATOM 1317 C CA . HIS A 1 205 ? 11.244 -4.392 -2.132 1.00 94.75 205 HIS A CA 1
ATOM 1318 C C . HIS A 1 205 ? 11.950 -3.261 -1.382 1.00 94.75 205 HIS A C 1
ATOM 1320 O O . HIS A 1 205 ? 11.808 -2.084 -1.715 1.00 94.75 205 HIS A O 1
ATOM 1326 N N . GLU A 1 206 ? 12.750 -3.636 -0.387 1.00 93.12 206 GLU A N 1
ATOM 1327 C CA . GLU A 1 206 ? 13.597 -2.718 0.383 1.00 93.12 206 GLU A CA 1
ATOM 1328 C C . GLU A 1 206 ? 14.648 -1.977 -0.460 1.00 93.12 206 GLU A C 1
ATOM 1330 O O . GLU A 1 206 ? 15.108 -0.903 -0.075 1.00 93.12 206 GLU A O 1
ATOM 1335 N N . GLU A 1 207 ? 14.995 -2.527 -1.625 1.00 93.88 207 GLU A N 1
ATOM 1336 C CA . GLU A 1 207 ? 15.934 -1.941 -2.588 1.00 93.88 207 GLU A CA 1
ATOM 1337 C C . GLU A 1 207 ? 15.230 -1.114 -3.679 1.00 93.88 207 GLU A C 1
ATOM 1339 O O . GLU A 1 207 ? 15.889 -0.410 -4.436 1.00 93.88 207 GLU A O 1
ATOM 1344 N N . THR A 1 208 ? 13.894 -1.151 -3.770 1.00 93.75 208 THR A N 1
ATOM 1345 C CA . THR A 1 208 ? 13.131 -0.241 -4.644 1.00 93.75 208 THR A CA 1
ATOM 1346 C C . THR A 1 208 ? 13.328 1.199 -4.153 1.00 93.75 208 THR A C 1
ATOM 1348 O O . THR A 1 208 ? 13.399 1.416 -2.945 1.00 93.75 208 THR A O 1
ATOM 1351 N N . GLY A 1 209 ? 13.390 2.185 -5.054 1.00 95.19 209 GLY A N 1
ATOM 1352 C CA . GLY A 1 209 ? 13.516 3.608 -4.707 1.00 95.19 209 GLY A CA 1
ATOM 1353 C C . GLY A 1 209 ? 12.291 4.147 -3.951 1.00 95.19 209 GLY A C 1
ATOM 1354 O O . GLY A 1 209 ? 11.984 3.752 -2.822 1.00 95.19 209 GLY A O 1
ATOM 1355 N N . ALA A 1 210 ? 11.557 5.077 -4.555 1.00 96.38 210 ALA A N 1
ATOM 1356 C CA . ALA A 1 210 ? 10.236 5.469 -4.078 1.00 96.38 210 ALA A CA 1
ATOM 1357 C C . ALA A 1 210 ? 9.159 4.539 -4.659 1.00 96.38 210 ALA A C 1
ATOM 1359 O O . ALA A 1 210 ? 9.035 4.388 -5.874 1.00 96.38 210 ALA A O 1
ATOM 1360 N N . CYS A 1 211 ? 8.322 3.960 -3.797 1.00 97.88 211 CYS A N 1
ATOM 1361 C CA . CYS A 1 211 ? 7.191 3.130 -4.212 1.00 97.88 211 CYS A CA 1
ATOM 1362 C C . CYS A 1 211 ? 5.866 3.893 -4.052 1.00 97.88 211 CYS A C 1
ATOM 1364 O O . CYS A 1 211 ? 5.523 4.347 -2.956 1.00 97.88 211 CYS A O 1
ATOM 1366 N N . ARG A 1 212 ? 5.116 4.048 -5.149 1.00 98.31 212 ARG A N 1
ATOM 1367 C CA . ARG A 1 212 ? 3.830 4.758 -5.221 1.00 98.31 212 ARG A CA 1
ATOM 1368 C C . ARG A 1 212 ? 2.743 3.834 -5.764 1.00 98.31 212 ARG A C 1
ATOM 1370 O O . ARG A 1 212 ? 2.779 3.438 -6.924 1.00 98.31 212 ARG A O 1
ATOM 1377 N N . ILE A 1 213 ? 1.749 3.525 -4.940 1.00 98.62 213 ILE A N 1
ATOM 1378 C CA . ILE A 1 213 ? 0.668 2.592 -5.271 1.00 98.62 213 ILE A CA 1
ATOM 1379 C C . ILE A 1 213 ? -0.671 3.331 -5.208 1.00 98.62 213 ILE A C 1
ATOM 1381 O O . ILE A 1 213 ? -1.055 3.860 -4.161 1.00 98.62 213 ILE A O 1
ATOM 1385 N N . PHE A 1 214 ? -1.390 3.353 -6.329 1.00 98.69 214 PHE A N 1
ATOM 1386 C CA . PHE A 1 214 ? -2.683 4.013 -6.493 1.00 98.69 214 PHE A CA 1
ATOM 1387 C C . PHE A 1 214 ? -3.769 2.972 -6.784 1.00 98.69 214 PHE A C 1
ATOM 1389 O O . PHE A 1 214 ? -3.914 2.500 -7.908 1.00 98.69 214 PHE A O 1
ATOM 1396 N N . CYS A 1 215 ? -4.550 2.624 -5.766 1.00 98.69 215 CYS A N 1
ATOM 1397 C CA . CYS A 1 215 ? -5.681 1.703 -5.856 1.00 98.69 215 CYS A CA 1
ATOM 1398 C C . CYS A 1 215 ? -6.962 2.526 -6.091 1.00 98.69 215 CYS A C 1
ATOM 1400 O O . CYS A 1 215 ? -7.690 2.882 -5.156 1.00 98.69 215 CYS A O 1
ATOM 1402 N N . GLU A 1 216 ? -7.167 2.940 -7.345 1.00 98.56 216 GLU A N 1
ATOM 1403 C CA . GLU A 1 216 ? -8.197 3.911 -7.738 1.00 98.56 216 GLU A CA 1
ATOM 1404 C C . GLU A 1 216 ? -9.578 3.275 -7.897 1.00 98.56 216 GLU A C 1
ATOM 1406 O O . GLU A 1 216 ? -10.587 3.862 -7.496 1.00 98.56 216 GLU A O 1
ATOM 1411 N N . GLY A 1 217 ? -9.616 2.071 -8.466 1.00 98.38 217 GLY A N 1
ATOM 1412 C CA . GLY A 1 217 ? -10.860 1.367 -8.739 1.00 98.38 217 GLY A CA 1
ATOM 1413 C C . GLY A 1 217 ? -11.477 0.685 -7.522 1.00 98.38 217 GLY A C 1
ATOM 1414 O O . GLY A 1 217 ? -10.823 0.428 -6.507 1.00 98.38 217 GLY A O 1
ATOM 1415 N N . LYS A 1 218 ? -12.761 0.360 -7.631 1.00 98.56 218 LYS A N 1
ATOM 1416 C CA . LYS A 1 218 ? -13.481 -0.460 -6.660 1.00 98.56 218 LYS A CA 1
ATOM 1417 C C . LYS A 1 218 ? -12.832 -1.839 -6.534 1.00 98.56 218 LYS A C 1
ATOM 1419 O O . LYS A 1 218 ? -12.497 -2.453 -7.542 1.00 98.56 218 LYS A O 1
ATOM 1424 N N . ASP A 1 219 ? -12.688 -2.314 -5.299 1.00 98.19 219 ASP A N 1
ATOM 1425 C CA . ASP A 1 219 ? -12.084 -3.607 -4.961 1.00 98.19 219 ASP A CA 1
ATOM 1426 C C . ASP A 1 219 ? -10.675 -3.785 -5.587 1.00 98.19 219 ASP A C 1
ATOM 1428 O O . ASP A 1 219 ? -10.211 -4.901 -5.816 1.00 98.19 219 ASP A O 1
ATOM 1432 N N . SER A 1 220 ? -9.993 -2.675 -5.907 1.00 98.56 220 SER A N 1
ATOM 1433 C CA . SER A 1 220 ? -8.621 -2.674 -6.423 1.00 98.56 220 SER A CA 1
ATOM 1434 C C . SER A 1 220 ? -7.623 -3.017 -5.323 1.00 98.56 220 SER A C 1
ATOM 1436 O O . SER A 1 220 ? -7.842 -2.712 -4.145 1.00 98.56 220 SER A O 1
ATOM 1438 N N . CYS A 1 221 ? -6.511 -3.644 -5.708 1.00 98.38 221 CYS A N 1
ATOM 1439 C CA . CYS A 1 221 ? -5.500 -4.116 -4.764 1.00 98.38 221 CYS A CA 1
ATOM 1440 C C . CYS A 1 221 ? -6.115 -5.018 -3.678 1.00 98.38 221 CYS A C 1
ATOM 1442 O O . CYS A 1 221 ? -5.900 -4.805 -2.488 1.00 98.38 221 CYS A O 1
ATOM 1444 N N . ALA A 1 222 ? -6.959 -5.971 -4.085 1.00 97.19 222 ALA A N 1
ATOM 1445 C CA . ALA A 1 222 ? -7.681 -6.831 -3.148 1.00 97.19 222 ALA A CA 1
ATOM 1446 C C . ALA A 1 222 ? -6.742 -7.694 -2.287 1.00 97.19 222 ALA A C 1
ATOM 1448 O O . ALA A 1 222 ? -7.078 -7.973 -1.143 1.00 97.19 222 ALA A O 1
ATOM 1449 N N . GLY A 1 223 ? -5.586 -8.091 -2.831 1.00 97.81 223 GLY A N 1
ATOM 1450 C CA . GLY A 1 223 ? -4.540 -8.816 -2.110 1.00 97.81 223 GLY A CA 1
ATOM 1451 C C . GLY A 1 223 ? -3.598 -7.906 -1.317 1.00 97.81 223 GLY A C 1
ATOM 1452 O O . GLY A 1 223 ? -3.514 -6.705 -1.569 1.00 97.81 223 GLY A O 1
ATOM 1453 N N . GLU A 1 224 ? -2.847 -8.497 -0.381 1.00 97.88 224 GLU A N 1
ATOM 1454 C CA . GLU A 1 224 ? -1.925 -7.768 0.505 1.00 97.88 224 GLU A CA 1
ATOM 1455 C C . GLU A 1 224 ? -0.908 -6.905 -0.265 1.00 97.88 224 GLU A C 1
ATOM 1457 O O . GLU A 1 224 ? -0.202 -7.381 -1.169 1.00 97.88 224 GLU A O 1
ATOM 1462 N N . ILE A 1 225 ? -0.798 -5.645 0.164 1.00 98.44 225 ILE A N 1
ATOM 1463 C CA . ILE A 1 225 ? 0.235 -4.711 -0.279 1.00 98.44 225 ILE A CA 1
ATOM 1464 C C . ILE A 1 225 ? 1.417 -4.777 0.690 1.00 98.44 225 ILE A C 1
ATOM 1466 O O . ILE A 1 225 ? 1.265 -4.472 1.874 1.00 98.44 225 ILE A O 1
ATOM 1470 N N . THR A 1 226 ? 2.599 -5.107 0.174 1.00 97.88 226 THR A N 1
ATOM 1471 C CA . THR A 1 226 ? 3.874 -5.017 0.896 1.00 97.88 226 THR A CA 1
ATOM 1472 C C . THR A 1 226 ? 4.692 -3.877 0.307 1.00 97.88 226 THR A C 1
ATOM 1474 O O . THR A 1 226 ? 5.010 -3.897 -0.880 1.00 97.88 226 THR A O 1
ATOM 1477 N N . CYS A 1 227 ? 5.002 -2.861 1.108 1.00 96.25 227 CYS A N 1
ATOM 1478 C CA . CYS A 1 227 ? 5.597 -1.627 0.613 1.00 96.25 227 CYS A CA 1
ATOM 1479 C C . CYS A 1 227 ? 6.839 -1.231 1.417 1.00 96.25 227 CYS A C 1
ATOM 1481 O O . CYS A 1 227 ? 6.719 -0.631 2.485 1.00 96.25 227 CYS A O 1
ATOM 1483 N N . GLU A 1 228 ? 8.020 -1.576 0.897 1.00 94.00 228 GLU A N 1
ATOM 1484 C CA . GLU A 1 228 ? 9.296 -1.457 1.621 1.00 94.00 228 GLU A CA 1
ATOM 1485 C C . GLU A 1 228 ? 10.285 -0.449 0.997 1.00 94.00 228 GLU A C 1
ATOM 1487 O O . GLU A 1 228 ? 11.439 -0.408 1.402 1.00 94.00 228 GLU A O 1
ATOM 1492 N N . GLY A 1 229 ? 9.851 0.399 0.053 1.00 90.88 229 GLY A N 1
ATOM 1493 C CA . GLY A 1 229 ? 10.742 1.278 -0.729 1.00 90.88 229 GLY A CA 1
ATOM 1494 C C . GLY A 1 229 ? 11.710 2.139 0.102 1.00 90.88 229 GLY A C 1
ATOM 1495 O O . GLY A 1 229 ? 11.308 2.807 1.062 1.00 90.88 229 GLY A O 1
ATOM 1496 N N . HIS A 1 230 ? 12.982 2.153 -0.305 1.00 93.06 230 HIS A N 1
ATOM 1497 C CA . HIS A 1 230 ? 14.108 2.800 0.371 1.00 93.06 230 HIS A CA 1
ATOM 1498 C C . HIS A 1 230 ? 13.846 4.285 0.656 1.00 93.06 230 HIS A C 1
ATOM 1500 O O . HIS A 1 230 ? 13.968 4.742 1.800 1.00 93.06 230 HIS A O 1
ATOM 1506 N N . ASP A 1 231 ? 13.440 5.042 -0.368 1.00 93.38 231 ASP A N 1
ATOM 1507 C CA . ASP A 1 231 ? 13.246 6.495 -0.262 1.00 93.38 231 ASP A CA 1
ATOM 1508 C C . ASP A 1 231 ? 11.866 6.863 0.296 1.00 93.38 231 ASP A C 1
ATOM 1510 O O . ASP A 1 231 ? 11.660 7.948 0.855 1.00 93.38 231 ASP A O 1
ATOM 1514 N N . GLY A 1 232 ? 10.927 5.923 0.229 1.00 94.75 232 GLY A N 1
ATOM 1515 C CA . GLY A 1 232 ? 9.614 6.044 0.830 1.00 94.75 232 GLY A CA 1
ATOM 1516 C C . GLY A 1 232 ? 8.571 5.166 0.161 1.00 94.75 232 GLY A C 1
ATOM 1517 O O . GLY A 1 232 ? 8.754 4.610 -0.922 1.00 94.75 232 GLY A O 1
ATOM 1518 N N . CYS A 1 233 ? 7.432 5.098 0.831 1.00 97.50 233 CYS A N 1
ATOM 1519 C CA . CYS A 1 233 ? 6.278 4.339 0.402 1.00 97.50 233 CYS A CA 1
ATOM 1520 C C . CYS A 1 233 ? 5.030 5.219 0.494 1.00 97.50 233 CYS A C 1
ATOM 1522 O O . CYS A 1 233 ? 4.730 5.775 1.555 1.00 97.50 233 CYS A O 1
ATOM 1524 N N . GLN A 1 234 ? 4.280 5.319 -0.601 1.00 97.94 234 GLN A N 1
ATOM 1525 C CA . GLN A 1 234 ? 2.966 5.947 -0.626 1.00 97.94 234 GLN A CA 1
ATOM 1526 C C . GLN A 1 234 ? 1.927 4.955 -1.147 1.00 97.94 234 GLN A C 1
ATOM 1528 O O . GLN A 1 234 ? 2.024 4.490 -2.281 1.00 97.94 234 GLN A O 1
ATOM 1533 N N . VAL A 1 235 ? 0.899 4.688 -0.343 1.00 98.56 235 VAL A N 1
ATOM 1534 C CA . VAL A 1 235 ? -0.238 3.839 -0.718 1.00 98.56 235 VAL A CA 1
ATOM 1535 C C . VAL A 1 235 ? -1.520 4.654 -0.627 1.00 98.56 235 VAL A C 1
ATOM 1537 O O . VAL A 1 235 ? -1.851 5.186 0.434 1.00 98.56 235 VAL A O 1
ATOM 1540 N N . LYS A 1 236 ? -2.256 4.750 -1.736 1.00 98.69 236 LYS A N 1
ATOM 1541 C CA . LYS A 1 236 ? -3.541 5.453 -1.810 1.00 98.69 236 LYS A CA 1
ATOM 1542 C C . LYS A 1 236 ? -4.655 4.493 -2.195 1.00 98.69 236 LYS A C 1
ATOM 1544 O O . LYS A 1 236 ? -4.759 4.082 -3.346 1.00 98.69 236 LYS A O 1
ATOM 1549 N N . CYS A 1 237 ? -5.517 4.199 -1.234 1.00 98.69 237 CYS A N 1
ATOM 1550 C CA . CYS A 1 237 ? -6.689 3.347 -1.383 1.00 98.69 237 CYS A CA 1
ATOM 1551 C C . CYS A 1 237 ? -7.915 4.247 -1.594 1.00 98.69 237 CYS A C 1
ATOM 1553 O O . CYS A 1 237 ? -8.535 4.724 -0.635 1.00 98.69 237 CYS A O 1
ATOM 1555 N N . LEU A 1 238 ? -8.195 4.585 -2.857 1.00 98.62 238 LEU A N 1
ATOM 1556 C CA . LEU A 1 238 ? -9.214 5.574 -3.234 1.00 98.62 238 LEU A CA 1
ATOM 1557 C C . LEU A 1 238 ? -10.562 4.924 -3.568 1.00 98.62 238 LEU A C 1
ATOM 1559 O O . LEU A 1 238 ? -11.607 5.505 -3.262 1.00 98.62 238 LEU A O 1
ATOM 1563 N N . GLY A 1 239 ? -10.552 3.729 -4.161 1.00 98.44 239 GLY A N 1
ATOM 1564 C CA . GLY A 1 239 ? -11.772 3.008 -4.517 1.00 98.44 239 GLY A CA 1
ATOM 1565 C C . GLY A 1 239 ? -12.492 2.387 -3.317 1.00 98.44 239 GLY A C 1
ATOM 1566 O O . GLY A 1 239 ? -11.889 2.117 -2.275 1.00 98.44 239 GLY A O 1
ATOM 1567 N N . GLU A 1 240 ? -13.801 2.146 -3.443 1.00 98.56 240 GLU A N 1
ATOM 1568 C CA . GLU A 1 240 ? -14.562 1.396 -2.430 1.00 98.56 240 GLU A CA 1
ATOM 1569 C C . GLU A 1 240 ? -13.954 0.001 -2.245 1.00 98.56 240 GLU A C 1
ATOM 1571 O O . GLU A 1 240 ? -13.719 -0.681 -3.235 1.00 98.56 240 GLU A O 1
ATOM 1576 N N . GLY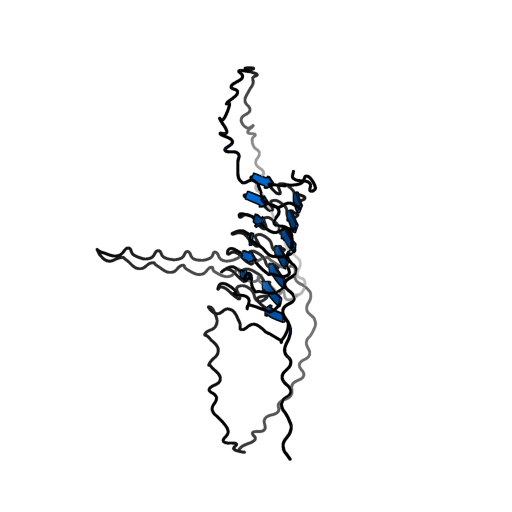 A 1 241 ? -13.719 -0.419 -0.998 1.00 98.19 241 GLY A N 1
ATOM 1577 C CA . GLY A 1 241 ? -13.149 -1.738 -0.702 1.00 98.19 241 GLY A CA 1
ATOM 1578 C C . GLY A 1 241 ? -11.716 -1.936 -1.207 1.00 98.19 241 GLY A C 1
ATOM 1579 O O . GLY A 1 241 ? -11.237 -3.060 -1.241 1.00 98.19 241 GLY A O 1
ATOM 1580 N N . SER A 1 242 ? -11.022 -0.872 -1.625 1.00 98.69 242 SER A N 1
ATOM 1581 C CA . SER A 1 242 ? -9.621 -0.986 -2.041 1.00 98.69 242 SER A CA 1
ATOM 1582 C C . SER A 1 242 ? -8.713 -1.347 -0.862 1.00 98.69 242 SER A C 1
ATOM 1584 O O . SER A 1 242 ? -8.959 -0.920 0.275 1.00 98.69 242 SER A O 1
ATOM 1586 N N . CYS A 1 243 ? -7.643 -2.096 -1.145 1.00 98.50 243 CYS A N 1
ATOM 1587 C CA . CYS A 1 243 ? -6.669 -2.551 -0.145 1.00 98.50 243 CYS A CA 1
ATOM 1588 C C . CYS A 1 243 ? -7.296 -3.424 0.965 1.00 98.50 243 CYS A C 1
ATOM 1590 O O . CYS A 1 243 ? -6.950 -3.274 2.139 1.00 98.50 243 CYS A O 1
ATOM 1592 N N . ASP A 1 244 ? -8.266 -4.279 0.621 1.00 96.69 244 ASP A N 1
ATOM 1593 C CA . ASP A 1 244 ? -9.098 -5.011 1.592 1.00 96.69 244 ASP A CA 1
ATOM 1594 C C . ASP A 1 244 ? -8.302 -6.009 2.447 1.00 96.69 244 ASP A C 1
ATOM 1596 O O . ASP A 1 244 ? -8.511 -6.057 3.657 1.00 96.69 244 ASP A O 1
ATOM 1600 N N . ASP A 1 245 ? -7.332 -6.735 1.871 1.00 97.75 245 ASP A N 1
ATOM 1601 C CA . ASP A 1 245 ? -6.465 -7.658 2.630 1.00 97.75 245 ASP A CA 1
ATOM 1602 C C . ASP A 1 245 ? -5.502 -6.938 3.592 1.00 97.75 245 ASP A C 1
ATOM 1604 O O . ASP A 1 245 ? -4.995 -7.545 4.539 1.00 97.75 245 ASP A O 1
ATOM 1608 N N . GLY A 1 246 ? -5.278 -5.636 3.395 1.00 97.44 246 GLY A N 1
ATOM 1609 C CA . GLY A 1 246 ? -4.437 -4.805 4.251 1.00 97.44 246 GLY A CA 1
ATOM 1610 C C . GLY A 1 246 ? -3.186 -4.251 3.571 1.00 97.44 246 GLY A C 1
ATOM 1611 O O . GLY A 1 246 ? -2.855 -4.552 2.421 1.00 97.44 246 GLY A O 1
ATOM 1612 N N . VAL A 1 247 ? -2.495 -3.392 4.318 1.00 98.31 247 VAL A N 1
ATOM 1613 C CA . VAL A 1 247 ? -1.282 -2.696 3.885 1.00 98.31 247 VAL A CA 1
ATOM 1614 C C . VAL A 1 247 ? -0.202 -2.912 4.928 1.00 98.31 247 VAL A C 1
ATOM 1616 O O . VAL A 1 247 ? -0.345 -2.509 6.086 1.00 98.31 247 VAL A O 1
ATOM 1619 N N . ARG A 1 248 ? 0.903 -3.513 4.504 1.00 98.00 248 ARG A N 1
ATOM 1620 C CA . ARG A 1 248 ? 2.085 -3.737 5.323 1.00 98.00 248 ARG A CA 1
ATOM 1621 C C . ARG A 1 248 ? 3.246 -2.946 4.742 1.00 98.00 248 ARG A C 1
ATOM 1623 O O . ARG A 1 248 ? 3.729 -3.238 3.656 1.00 98.00 248 ARG A O 1
ATOM 1630 N N . ALA A 1 249 ? 3.691 -1.942 5.476 1.00 95.94 249 ALA A N 1
ATOM 1631 C CA . ALA A 1 249 ? 4.826 -1.127 5.095 1.00 95.94 249 ALA A CA 1
ATOM 1632 C C . ALA A 1 249 ? 5.890 -1.231 6.192 1.00 95.94 249 ALA A C 1
ATOM 1634 O O . ALA A 1 249 ? 5.759 -0.666 7.285 1.00 95.94 249 ALA A O 1
ATOM 1635 N N . ASP A 1 250 ? 6.904 -2.043 5.911 1.00 89.69 250 ASP A N 1
ATOM 1636 C CA . ASP A 1 250 ? 8.049 -2.284 6.776 1.00 89.69 250 ASP A CA 1
ATOM 1637 C C . ASP A 1 250 ? 9.264 -1.583 6.170 1.00 89.69 250 ASP A C 1
ATOM 1639 O O . ASP A 1 250 ? 9.549 -1.753 4.992 1.00 89.69 250 ASP A O 1
ATOM 1643 N N . ASN A 1 251 ? 10.002 -0.819 6.977 1.00 83.50 251 ASN A N 1
ATOM 1644 C CA . ASN A 1 251 ? 11.178 -0.070 6.522 1.00 83.50 251 ASN A CA 1
ATOM 1645 C C . ASN A 1 251 ? 10.862 1.024 5.476 1.00 83.50 251 ASN A C 1
ATOM 1647 O O . ASN A 1 251 ? 9.708 1.360 5.216 1.00 83.50 251 ASN A O 1
ATOM 1651 N N . GLY A 1 252 ? 11.911 1.682 4.984 1.00 80.31 252 GLY A N 1
ATOM 1652 C CA . GLY A 1 252 ? 11.818 2.852 4.110 1.00 80.31 252 GLY A CA 1
ATOM 1653 C C . GLY A 1 252 ? 11.915 4.191 4.843 1.00 80.31 252 GLY A C 1
ATOM 1654 O O . GLY A 1 252 ? 11.894 4.268 6.076 1.00 80.31 252 GLY A O 1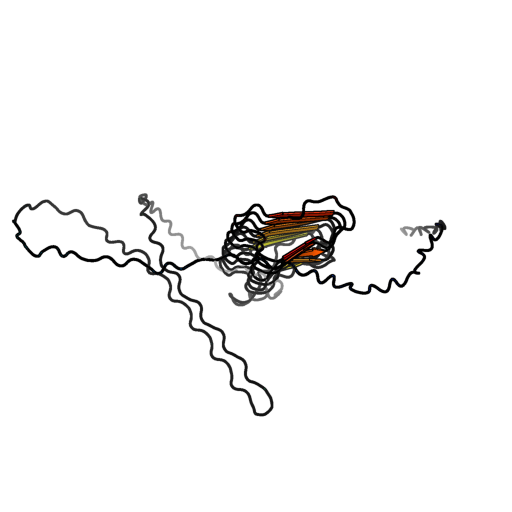
ATOM 1655 N N . GLY A 1 253 ? 12.075 5.268 4.073 1.00 88.50 253 GLY A N 1
ATOM 1656 C CA . GLY A 1 253 ? 12.183 6.634 4.585 1.00 88.50 253 GLY A CA 1
ATOM 1657 C C . GLY A 1 253 ? 10.886 7.133 5.231 1.00 88.50 253 GLY A C 1
ATOM 1658 O O . GLY A 1 253 ? 10.730 7.112 6.456 1.00 88.50 253 GLY A O 1
ATOM 1659 N N . ARG A 1 254 ? 9.962 7.627 4.398 1.00 93.94 254 ARG A N 1
ATOM 1660 C CA . ARG A 1 254 ? 8.633 8.106 4.816 1.00 93.94 254 ARG A CA 1
ATOM 1661 C C . ARG A 1 254 ? 7.553 7.163 4.293 1.00 93.94 254 ARG A C 1
ATOM 1663 O O . ARG A 1 254 ? 7.482 6.941 3.088 1.00 93.94 254 ARG A O 1
ATOM 1670 N N . ILE A 1 255 ? 6.688 6.686 5.185 1.00 96.44 255 ILE A N 1
ATOM 1671 C CA . ILE A 1 255 ? 5.485 5.922 4.838 1.00 96.44 255 ILE A CA 1
ATOM 1672 C C . ILE A 1 255 ? 4.261 6.835 4.930 1.00 96.44 255 ILE A C 1
ATOM 1674 O O . ILE A 1 255 ? 4.027 7.484 5.952 1.00 96.44 255 ILE A O 1
ATOM 1678 N N . GLU A 1 256 ? 3.446 6.831 3.882 1.00 97.56 256 GLU A N 1
ATOM 1679 C CA . GLU A 1 256 ? 2.143 7.487 3.841 1.00 97.56 256 GLU A CA 1
ATOM 1680 C C . GLU A 1 256 ? 1.079 6.523 3.313 1.00 97.56 256 GLU A C 1
ATOM 1682 O O . GLU A 1 256 ? 1.151 6.063 2.176 1.00 97.56 256 GLU A O 1
ATOM 1687 N N . ILE A 1 257 ? 0.084 6.224 4.147 1.00 98.19 257 ILE A N 1
ATOM 1688 C CA . ILE A 1 257 ? -1.034 5.342 3.805 1.00 98.19 257 ILE A CA 1
ATOM 1689 C C . ILE A 1 257 ? -2.324 6.155 3.895 1.00 98.19 257 ILE A C 1
ATOM 1691 O O . ILE A 1 257 ? -2.705 6.625 4.968 1.00 98.19 257 ILE A O 1
ATOM 1695 N N . GLU A 1 258 ? -3.009 6.315 2.768 1.00 98.62 258 GLU A N 1
ATOM 1696 C CA . GLU A 1 258 ? -4.265 7.053 2.661 1.00 98.62 258 GLU A CA 1
ATOM 1697 C C . GLU A 1 258 ? -5.422 6.119 2.294 1.00 98.62 258 GLU A C 1
ATOM 1699 O O . GLU A 1 258 ? -5.568 5.688 1.152 1.00 98.62 258 GLU A O 1
ATOM 1704 N N . CYS A 1 259 ? -6.292 5.859 3.263 1.00 98.62 259 CYS A N 1
ATOM 1705 C CA . CYS A 1 259 ? -7.497 5.051 3.118 1.00 98.62 259 CYS A CA 1
ATOM 1706 C C . CYS A 1 259 ? -8.704 5.983 2.928 1.00 98.62 259 CYS A C 1
ATOM 1708 O O . CYS A 1 259 ? -9.381 6.360 3.892 1.00 98.62 259 CYS A O 1
ATOM 1710 N N . ASN A 1 260 ? -8.927 6.425 1.687 1.00 98.62 260 ASN A N 1
ATOM 1711 C CA . ASN A 1 260 ? -9.943 7.421 1.330 1.00 98.62 260 ASN A CA 1
ATOM 1712 C C . ASN A 1 260 ? -11.262 6.791 0.845 1.00 98.62 260 ASN A C 1
ATOM 1714 O O . ASN A 1 260 ? -12.322 7.406 0.993 1.00 98.62 260 ASN A O 1
ATOM 1718 N N . GLY A 1 261 ? -11.210 5.579 0.291 1.00 98.44 261 GLY A N 1
ATOM 1719 C CA . GLY A 1 261 ? -12.379 4.862 -0.209 1.00 98.44 261 GLY A CA 1
ATOM 1720 C C . GLY A 1 261 ? -13.344 4.408 0.891 1.00 98.44 261 GLY A C 1
ATOM 1721 O O . GLY A 1 261 ? -12.976 4.179 2.044 1.00 98.44 261 GLY A O 1
ATOM 1722 N N . LEU A 1 262 ? -14.625 4.247 0.549 1.00 98.31 262 LEU A N 1
ATOM 1723 C CA . LEU A 1 262 ? -15.600 3.637 1.460 1.00 98.31 262 LEU A CA 1
ATOM 1724 C C . LEU A 1 262 ? -15.138 2.215 1.809 1.00 98.31 262 LEU A C 1
ATOM 1726 O O . LEU A 1 262 ? -14.923 1.409 0.908 1.00 98.31 262 LEU A O 1
ATOM 1730 N N . ARG A 1 263 ? -15.011 1.906 3.106 1.00 97.75 263 ARG A N 1
ATOM 1731 C CA . ARG A 1 263 ? -14.480 0.619 3.590 1.00 97.75 263 ARG A CA 1
ATOM 1732 C C . ARG A 1 263 ? -13.101 0.250 3.014 1.00 97.75 263 ARG A C 1
ATOM 1734 O O . ARG A 1 263 ? -12.786 -0.926 2.945 1.00 97.75 263 ARG A O 1
ATOM 1741 N N . SER A 1 264 ? -12.290 1.222 2.588 1.00 98.50 264 SER A N 1
ATOM 1742 C CA . SER A 1 264 ? -10.913 0.945 2.158 1.00 98.50 264 SER A CA 1
ATOM 1743 C C . SER A 1 264 ? -10.048 0.528 3.348 1.00 98.50 264 SER A C 1
ATOM 1745 O O . SER A 1 264 ? -10.242 1.056 4.453 1.00 98.50 264 SER A O 1
ATOM 1747 N N . CYS A 1 265 ? -9.041 -0.308 3.104 1.00 98.19 265 CYS A N 1
ATOM 1748 C CA . CYS A 1 265 ? -8.152 -0.821 4.145 1.00 98.19 265 CYS A CA 1
ATOM 1749 C C . CYS A 1 265 ? -8.935 -1.548 5.258 1.00 98.19 265 CYS A C 1
ATOM 1751 O O . CYS A 1 265 ? -8.775 -1.216 6.434 1.00 98.19 265 CYS A O 1
ATOM 1753 N N . ASP A 1 266 ? -9.867 -2.450 4.921 1.00 96.44 266 ASP A N 1
ATOM 1754 C CA . ASP A 1 266 ? -10.629 -3.189 5.946 1.00 96.44 266 ASP A CA 1
ATOM 1755 C C . ASP A 1 266 ? -9.705 -4.130 6.736 1.00 96.44 266 ASP A C 1
ATOM 1757 O O . ASP A 1 266 ? -9.909 -4.279 7.941 1.00 96.44 266 ASP A O 1
ATOM 1761 N N . GLY A 1 267 ? -8.670 -4.685 6.092 1.00 97.62 267 GLY A N 1
ATOM 1762 C CA . GLY A 1 267 ? -7.601 -5.494 6.677 1.00 97.62 267 GLY A CA 1
ATOM 1763 C C . GLY A 1 267 ? -6.612 -4.725 7.558 1.00 97.62 267 GLY A C 1
ATOM 1764 O O . GLY A 1 267 ? -6.823 -3.571 7.941 1.00 97.62 267 GLY A O 1
ATOM 1765 N N . ASP A 1 268 ? -5.530 -5.401 7.950 1.00 98.19 268 ASP A N 1
ATOM 1766 C CA . ASP A 1 268 ? -4.543 -4.823 8.864 1.00 98.19 268 ASP A CA 1
ATOM 1767 C C . ASP A 1 268 ? -3.712 -3.739 8.155 1.00 98.19 268 ASP A C 1
ATOM 1769 O O . ASP A 1 268 ? -3.190 -3.946 7.062 1.00 98.19 268 ASP A O 1
ATOM 1773 N N . VAL A 1 269 ? -3.550 -2.584 8.803 1.00 97.94 269 VAL A N 1
ATOM 1774 C CA . VAL A 1 269 ? -2.693 -1.487 8.333 1.00 97.94 269 VAL A CA 1
ATOM 1775 C C . VAL A 1 269 ? -1.509 -1.369 9.277 1.00 97.94 269 VAL A C 1
ATOM 1777 O O . VAL A 1 269 ? -1.667 -0.969 10.432 1.00 97.94 269 VAL A O 1
ATOM 1780 N N . ILE A 1 270 ? -0.323 -1.744 8.808 1.00 97.50 270 ILE A N 1
ATOM 1781 C CA . ILE A 1 270 ? 0.891 -1.837 9.618 1.00 97.50 270 ILE A CA 1
ATOM 1782 C C . ILE A 1 270 ? 1.969 -0.939 9.013 1.00 97.50 270 ILE A C 1
ATOM 1784 O O . ILE A 1 270 ? 2.377 -1.152 7.877 1.00 97.50 270 ILE A O 1
ATOM 1788 N N . GLY A 1 271 ? 2.453 0.033 9.789 1.00 95.88 271 GLY A N 1
ATOM 1789 C CA . GLY A 1 271 ? 3.569 0.906 9.421 1.00 95.88 271 GLY A CA 1
ATOM 1790 C C . GLY A 1 271 ? 4.730 0.818 10.415 1.00 95.88 271 GLY A C 1
ATOM 1791 O O . GLY A 1 271 ? 4.577 1.147 11.598 1.00 95.88 271 GLY A O 1
ATOM 1792 N N . ASN A 1 272 ? 5.902 0.405 9.928 1.00 93.81 272 ASN A N 1
ATOM 1793 C CA . ASN A 1 272 ? 7.131 0.216 10.704 1.00 93.81 272 ASN A CA 1
ATOM 1794 C C . ASN A 1 272 ? 8.334 0.939 10.052 1.00 93.81 272 ASN A C 1
ATOM 1796 O O . ASN A 1 272 ? 9.348 0.314 9.753 1.00 93.81 272 ASN A O 1
ATOM 1800 N N . ALA A 1 273 ? 8.242 2.258 9.851 1.00 92.56 273 ALA A N 1
ATOM 1801 C CA . ALA A 1 273 ? 9.342 3.112 9.364 1.00 92.56 273 ALA A CA 1
ATOM 1802 C C . ALA A 1 273 ? 9.569 4.325 10.275 1.00 92.56 273 ALA A C 1
ATOM 1804 O O . ALA A 1 273 ? 8.702 4.623 11.091 1.00 92.56 273 ALA A O 1
ATOM 1805 N N . PRO A 1 274 ? 10.688 5.068 10.176 1.00 91.38 274 PRO A N 1
ATOM 1806 C CA . PRO A 1 274 ? 10.982 6.207 11.053 1.00 91.38 274 PRO A CA 1
ATOM 1807 C C . PRO A 1 274 ? 9.921 7.323 11.068 1.00 91.38 274 PRO A C 1
ATOM 1809 O O . PRO A 1 274 ? 9.750 7.968 12.107 1.00 91.38 274 PRO A O 1
ATOM 1812 N N . ASP A 1 275 ? 9.227 7.539 9.946 1.00 92.69 275 ASP A N 1
ATOM 1813 C CA . ASP A 1 275 ? 8.140 8.511 9.779 1.00 92.69 275 ASP A CA 1
ATOM 1814 C C . ASP A 1 275 ? 6.946 7.825 9.097 1.00 92.69 275 ASP A C 1
ATOM 1816 O O . ASP A 1 275 ? 7.041 7.425 7.936 1.00 92.69 275 ASP A O 1
ATOM 1820 N N . VAL A 1 276 ? 5.851 7.638 9.837 1.00 95.25 276 VAL A N 1
ATOM 1821 C CA . VAL A 1 276 ? 4.643 6.946 9.368 1.00 95.25 276 VAL A CA 1
ATOM 1822 C C . VAL A 1 276 ? 3.439 7.856 9.548 1.00 95.25 276 VAL A C 1
ATOM 1824 O O . VAL A 1 276 ? 3.150 8.300 10.662 1.00 95.25 276 VAL A O 1
ATOM 1827 N N . ALA A 1 277 ? 2.697 8.061 8.465 1.00 95.62 277 ALA A N 1
ATOM 1828 C CA . ALA A 1 277 ? 1.408 8.732 8.469 1.00 95.62 277 ALA A CA 1
ATOM 1829 C C . ALA A 1 277 ? 0.320 7.808 7.905 1.00 95.62 277 ALA A C 1
ATOM 1831 O O . ALA A 1 277 ? 0.430 7.317 6.783 1.00 95.62 277 ALA A O 1
ATOM 1832 N N . ILE A 1 278 ? -0.733 7.572 8.688 1.00 97.19 278 ILE A N 1
ATOM 1833 C CA . ILE A 1 278 ? -1.885 6.744 8.324 1.00 97.19 278 ILE A CA 1
ATOM 1834 C C . ILE A 1 278 ? -3.143 7.609 8.411 1.00 97.19 278 ILE A C 1
ATOM 1836 O O . ILE A 1 278 ? -3.519 8.091 9.485 1.00 97.19 278 ILE A O 1
ATOM 1840 N N . TYR A 1 279 ? -3.815 7.792 7.280 1.00 97.75 279 TYR A N 1
ATOM 1841 C CA . TYR A 1 279 ? -5.011 8.615 7.155 1.00 97.75 279 TYR A CA 1
ATOM 1842 C C . TYR A 1 279 ? -6.218 7.750 6.772 1.00 97.75 279 TYR A C 1
ATOM 1844 O O . TYR A 1 279 ? -6.399 7.375 5.618 1.00 97.75 279 TYR A O 1
ATOM 1852 N N . CYS A 1 280 ? -7.076 7.462 7.747 1.00 98.06 280 CYS A N 1
ATOM 1853 C CA . CYS A 1 280 ? -8.315 6.702 7.590 1.00 98.06 280 CYS A CA 1
ATOM 1854 C C . CYS A 1 280 ? -9.494 7.670 7.397 1.00 98.06 280 CYS A C 1
ATOM 1856 O O . CYS A 1 280 ? -10.202 8.036 8.344 1.00 98.06 280 CYS A O 1
ATOM 1858 N N . ASN A 1 281 ? -9.656 8.158 6.166 1.00 98.25 281 ASN A N 1
ATOM 1859 C CA . ASN A 1 281 ? -10.626 9.199 5.813 1.00 98.25 281 ASN A CA 1
ATOM 1860 C C . ASN A 1 281 ? -11.956 8.627 5.304 1.00 98.25 281 ASN A C 1
ATOM 1862 O O . ASN A 1 281 ? -13.006 9.242 5.499 1.00 98.25 281 ASN A O 1
ATOM 1866 N N . GLY A 1 282 ? -11.923 7.453 4.674 1.00 98.00 282 GLY A N 1
ATOM 1867 C CA . GLY A 1 282 ? -13.107 6.774 4.168 1.00 98.00 282 GLY A CA 1
ATOM 1868 C C . GLY A 1 282 ? -14.048 6.337 5.291 1.00 98.00 282 GLY A C 1
ATOM 1869 O O . GLY A 1 282 ? -13.610 5.960 6.382 1.00 98.00 282 GLY A O 1
ATOM 1870 N N . GLN A 1 283 ? -15.360 6.369 5.049 1.00 98.12 283 GLN A N 1
ATOM 1871 C CA . GLN A 1 283 ? -16.329 5.832 6.008 1.00 98.12 283 GLN A CA 1
ATOM 1872 C C . GLN A 1 283 ? -16.064 4.336 6.227 1.00 98.12 283 GLN A C 1
ATOM 1874 O O . GLN A 1 283 ? -15.992 3.563 5.275 1.00 98.12 283 GLN A O 1
ATOM 1879 N N . GLY A 1 284 ? -15.932 3.930 7.489 1.00 96.94 284 GLY A N 1
ATOM 1880 C CA . GLY A 1 284 ? -15.578 2.562 7.848 1.00 96.94 284 GLY A CA 1
ATOM 1881 C C . GLY A 1 284 ? -14.236 2.116 7.269 1.00 96.94 284 GLY A C 1
ATOM 1882 O O . GLY A 1 284 ? -14.102 0.939 6.975 1.00 96.94 284 GLY A O 1
ATOM 1883 N N . SER A 1 285 ? -13.282 3.022 7.045 1.00 98.19 285 SER A N 1
ATOM 1884 C CA . SER A 1 285 ? -11.910 2.647 6.683 1.00 98.19 285 SER A CA 1
ATOM 1885 C C . SER A 1 285 ? -11.132 2.135 7.899 1.00 98.19 285 SER A C 1
ATOM 1887 O O . SER A 1 285 ? -11.460 2.480 9.042 1.00 98.19 285 SER A O 1
ATOM 1889 N N . CYS A 1 286 ? -10.087 1.335 7.667 1.00 97.69 286 CYS A N 1
ATOM 1890 C CA . CYS A 1 286 ? -9.183 0.865 8.723 1.00 97.69 286 CYS A CA 1
ATOM 1891 C C . CYS A 1 286 ? -9.908 0.121 9.860 1.00 97.69 286 CYS A C 1
ATOM 1893 O O . CYS A 1 286 ? -9.679 0.392 11.040 1.00 97.69 286 CYS A O 1
ATOM 1895 N N . ARG A 1 287 ? -10.870 -0.751 9.540 1.00 96.75 287 ARG A N 1
ATOM 1896 C CA . ARG A 1 287 ? -11.737 -1.371 10.563 1.00 96.75 287 ARG A CA 1
ATOM 1897 C C . ARG A 1 287 ? -11.060 -2.476 11.356 1.00 96.75 287 ARG A C 1
ATOM 1899 O O . ARG A 1 287 ? -11.521 -2.739 12.469 1.00 96.75 287 ARG A O 1
ATOM 1906 N N . SER A 1 288 ? -10.010 -3.091 10.817 1.00 97.00 288 SER A N 1
ATOM 1907 C CA . SER A 1 288 ? -9.190 -4.077 11.526 1.00 97.00 288 SER A CA 1
ATOM 1908 C C . SER A 1 288 ? -8.107 -3.401 12.375 1.00 97.00 288 SER A C 1
ATOM 1910 O O . SER A 1 288 ? -8.375 -2.397 13.047 1.00 97.00 288 SER A O 1
ATOM 1912 N N . ARG A 1 289 ? -6.906 -3.986 12.470 1.00 96.88 289 ARG A N 1
ATOM 1913 C CA . ARG A 1 289 ? -5.834 -3.438 13.299 1.00 96.88 289 ARG A CA 1
ATOM 1914 C C . ARG A 1 289 ? -5.096 -2.340 12.538 1.00 96.88 289 ARG A C 1
ATOM 1916 O O . ARG A 1 289 ? -4.558 -2.591 11.469 1.00 96.88 289 ARG A O 1
ATOM 1923 N N . VAL A 1 290 ? -4.979 -1.165 13.147 1.00 97.31 290 VAL A N 1
ATOM 1924 C CA . VAL A 1 290 ? -4.009 -0.143 12.738 1.00 97.31 290 VAL A CA 1
ATOM 1925 C C . VAL A 1 290 ? -2.832 -0.227 13.691 1.00 97.31 290 VAL A C 1
ATOM 1927 O O . VAL A 1 290 ? -2.992 -0.018 14.893 1.00 97.31 290 VAL A O 1
ATOM 1930 N N . GLN A 1 291 ? -1.653 -0.555 13.183 1.00 95.94 291 GLN A N 1
ATOM 1931 C CA . GLN A 1 291 ? -0.442 -0.669 13.975 1.00 95.94 291 GLN A CA 1
ATOM 1932 C C . GLN A 1 291 ? 0.644 0.241 13.420 1.00 95.94 291 GLN A C 1
ATOM 1934 O O . GLN A 1 291 ? 0.991 0.192 12.248 1.00 95.94 291 GLN A O 1
ATOM 1939 N N . CYS A 1 292 ? 1.215 1.046 14.300 1.00 93.75 292 CYS A N 1
ATOM 1940 C CA . CYS A 1 292 ? 2.242 2.002 13.954 1.00 93.75 292 CYS A CA 1
ATOM 1941 C C . CYS A 1 292 ? 3.331 1.967 15.026 1.00 93.75 292 CYS A C 1
ATOM 1943 O O . CYS A 1 292 ? 3.130 2.436 16.153 1.00 93.75 292 CYS A O 1
ATOM 1945 N N . ASN A 1 293 ? 4.472 1.351 14.709 1.00 89.75 293 ASN A N 1
ATOM 1946 C CA . ASN A 1 293 ? 5.550 1.120 15.675 1.00 89.75 293 ASN A CA 1
ATOM 1947 C C . ASN A 1 293 ? 6.766 1.990 15.354 1.00 89.75 293 ASN A C 1
ATOM 1949 O O . ASN A 1 293 ? 7.796 1.499 14.896 1.00 89.75 293 ASN A O 1
ATOM 1953 N N . THR A 1 294 ? 6.659 3.295 15.591 1.00 87.88 294 THR A N 1
ATOM 1954 C CA . THR A 1 294 ? 7.748 4.219 15.271 1.00 87.88 294 THR A CA 1
ATOM 1955 C C . THR A 1 294 ? 7.805 5.445 16.170 1.00 87.88 294 THR A C 1
ATOM 1957 O O . THR A 1 294 ? 6.871 5.766 16.897 1.00 87.88 294 THR A O 1
ATOM 1960 N N . ASN A 1 295 ? 8.928 6.156 16.114 1.00 84.06 295 ASN A N 1
ATOM 1961 C CA . ASN A 1 295 ? 9.163 7.396 16.835 1.00 84.06 295 ASN A CA 1
ATOM 1962 C C . ASN A 1 295 ? 8.269 8.546 16.358 1.00 84.06 295 ASN A C 1
ATOM 1964 O O . ASN A 1 295 ? 7.885 9.369 17.190 1.00 84.06 295 ASN A O 1
ATOM 1968 N N . ARG A 1 296 ? 7.957 8.621 15.057 1.00 90.12 296 ARG A N 1
ATOM 1969 C CA . ARG A 1 296 ? 7.043 9.620 14.494 1.00 90.12 296 ARG A CA 1
ATOM 1970 C C . ARG A 1 296 ? 5.909 8.903 13.780 1.00 90.12 296 ARG A C 1
ATOM 1972 O O . ARG A 1 296 ? 6.045 8.477 12.642 1.00 90.12 296 ARG A O 1
ATOM 1979 N N . CYS A 1 297 ? 4.817 8.748 14.511 1.00 92.44 297 CYS A N 1
ATOM 1980 C CA . CYS A 1 297 ? 3.614 8.103 14.032 1.00 92.44 297 CYS A CA 1
ATOM 1981 C C . CYS A 1 297 ? 2.458 9.091 14.068 1.00 92.44 297 CYS A C 1
ATOM 1983 O O . CYS A 1 297 ? 2.171 9.629 15.135 1.00 92.44 297 CYS A O 1
ATOM 1985 N N . GLU A 1 298 ? 1.777 9.283 12.949 1.00 93.94 298 GLU A N 1
ATOM 1986 C CA . GLU A 1 298 ? 0.520 10.014 12.871 1.00 93.94 298 GLU A CA 1
ATOM 1987 C C . GLU A 1 298 ? -0.587 9.066 12.401 1.00 93.94 298 GLU A C 1
ATOM 1989 O O . GLU A 1 298 ? -0.499 8.514 11.308 1.00 93.94 298 GLU A O 1
ATOM 1994 N N . VAL A 1 299 ? -1.642 8.889 13.205 1.00 95.38 299 VAL A N 1
ATOM 1995 C CA . VAL A 1 299 ? -2.831 8.122 12.806 1.00 95.38 299 VAL A CA 1
ATOM 1996 C C . VAL A 1 299 ? -4.054 9.021 12.914 1.00 95.38 299 VAL A C 1
ATOM 1998 O O . VAL A 1 299 ? -4.440 9.428 14.008 1.00 95.38 299 V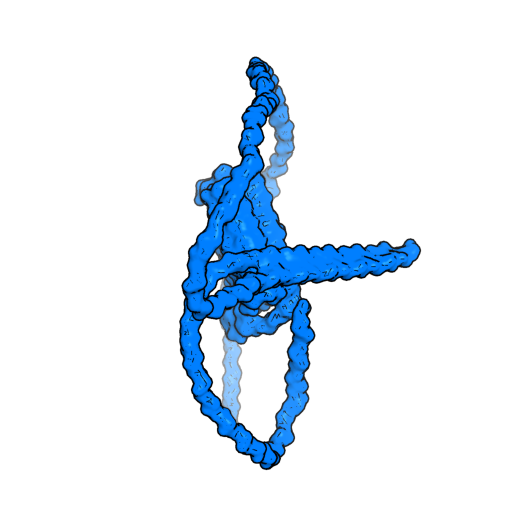AL A O 1
ATOM 2001 N N . ARG A 1 300 ? -4.705 9.318 11.786 1.00 96.00 300 ARG A N 1
ATOM 2002 C CA . ARG A 1 300 ? -5.944 10.110 11.772 1.00 96.00 300 ARG A CA 1
ATOM 2003 C C . ARG A 1 300 ? -7.127 9.277 11.311 1.00 96.00 300 ARG A C 1
ATOM 2005 O O . ARG A 1 300 ? -7.167 8.820 10.175 1.00 96.00 300 ARG A O 1
ATOM 2012 N N . CYS A 1 301 ? -8.130 9.163 12.172 1.00 96.81 301 CYS A N 1
ATOM 2013 C CA . CYS A 1 301 ? -9.367 8.430 11.914 1.00 96.81 301 CYS A CA 1
ATOM 2014 C C . CYS A 1 301 ? -10.514 9.417 11.675 1.00 96.81 301 CYS A C 1
ATOM 2016 O O . CYS A 1 301 ? -11.316 9.686 12.566 1.00 96.81 301 CYS A O 1
ATOM 2018 N N . ASN A 1 302 ? -10.544 10.017 10.483 1.00 96.12 302 ASN A N 1
ATOM 2019 C CA . ASN A 1 302 ? -11.486 11.090 10.144 1.00 96.12 302 ASN A CA 1
ATOM 2020 C C . ASN A 1 302 ? -12.829 10.561 9.623 1.00 96.12 302 ASN A C 1
ATOM 2022 O O . ASN A 1 302 ? -13.853 11.236 9.748 1.00 96.12 302 ASN A O 1
ATOM 2026 N N . GLY A 1 303 ? -12.830 9.373 9.016 1.00 96.25 303 GLY A N 1
ATOM 2027 C CA . GLY A 1 303 ? -14.037 8.768 8.470 1.00 96.25 303 GLY A CA 1
ATOM 2028 C C . GLY A 1 303 ? -15.036 8.362 9.554 1.00 96.25 303 GLY A C 1
ATOM 2029 O O . GLY A 1 303 ? -14.674 7.988 10.671 1.00 96.25 303 GLY A O 1
ATOM 2030 N N . GLN A 1 304 ? -16.330 8.379 9.227 1.00 96.75 304 GLN A N 1
ATOM 2031 C CA . GLN A 1 304 ? -17.348 7.861 10.140 1.00 96.75 304 GLN A CA 1
ATOM 2032 C C . GLN A 1 304 ? -17.109 6.366 10.388 1.00 96.75 304 GLN A C 1
ATOM 2034 O O . GLN A 1 304 ? -17.065 5.587 9.439 1.00 96.75 304 GLN A O 1
ATOM 2039 N N . ASN A 1 305 ? -17.001 5.959 11.657 1.00 95.75 305 ASN A N 1
ATOM 2040 C CA . ASN A 1 305 ? -16.622 4.598 12.063 1.00 95.75 305 ASN A CA 1
ATOM 2041 C C . ASN A 1 305 ? -15.252 4.141 11.519 1.00 95.75 305 ASN A C 1
ATOM 2043 O O . ASN A 1 305 ? -15.013 2.936 11.437 1.00 95.75 305 ASN A O 1
ATOM 2047 N N . ALA A 1 306 ? -14.375 5.069 11.121 1.00 96.94 306 ALA A N 1
ATOM 2048 C CA . ALA A 1 306 ? -12.993 4.726 10.811 1.00 96.94 306 ALA A CA 1
ATOM 2049 C C . ALA A 1 306 ? -12.280 4.236 12.076 1.00 96.94 306 ALA A C 1
ATOM 2051 O O . ALA A 1 306 ? -12.616 4.670 13.182 1.00 96.94 306 ALA A O 1
ATOM 2052 N N . CYS A 1 307 ? -11.305 3.340 11.915 1.00 96.50 307 CYS A N 1
ATOM 2053 C CA . CYS A 1 307 ? -10.533 2.795 13.034 1.00 96.50 307 CYS A CA 1
ATOM 2054 C C . CYS A 1 307 ? -11.401 2.138 14.119 1.00 96.50 307 CYS A C 1
ATOM 2056 O O . CYS A 1 307 ? -11.092 2.215 15.305 1.00 96.50 307 CYS A O 1
ATOM 2058 N N . SER A 1 308 ? -12.509 1.492 13.732 1.00 96.06 308 SER A N 1
ATOM 2059 C CA . SER A 1 308 ? -13.394 0.807 14.687 1.00 96.06 308 SER A CA 1
ATOM 2060 C C . SER A 1 308 ? -12.742 -0.400 15.376 1.00 96.06 308 SER A C 1
ATOM 2062 O O . SER A 1 308 ? -13.313 -0.944 16.321 1.00 96.06 308 SER A O 1
ATOM 2064 N N . GLY A 1 309 ? -11.602 -0.857 14.855 1.00 94.38 309 GLY A N 1
ATOM 2065 C CA . GLY A 1 309 ? -10.809 -1.946 15.403 1.00 94.38 309 GLY A CA 1
ATOM 2066 C C . GLY A 1 309 ? -9.786 -1.477 16.431 1.00 94.38 309 GLY A C 1
ATOM 2067 O O . GLY A 1 309 ? -10.013 -0.556 17.211 1.00 94.38 309 GLY A O 1
ATOM 2068 N N . THR A 1 310 ? -8.652 -2.173 16.478 1.00 94.88 310 THR A N 1
ATOM 2069 C CA . THR A 1 310 ? -7.593 -1.878 17.450 1.00 94.88 310 THR A CA 1
ATOM 2070 C C . THR A 1 310 ? -6.570 -0.934 16.835 1.00 94.88 310 THR A C 1
ATOM 2072 O O . THR A 1 310 ? -5.929 -1.296 15.854 1.00 94.88 310 THR A O 1
ATOM 2075 N N . VAL A 1 311 ? -6.357 0.227 17.455 1.00 95.12 311 VAL A N 1
ATOM 2076 C CA . VAL A 1 311 ? -5.270 1.146 17.097 1.00 95.12 311 VAL A CA 1
ATOM 2077 C C . VAL A 1 311 ? -4.122 0.978 18.093 1.00 95.12 311 VAL A C 1
ATOM 2079 O O . VAL A 1 311 ? -4.287 1.168 19.297 1.00 95.12 311 VAL A O 1
ATOM 2082 N N . GLN A 1 312 ? -2.954 0.576 17.598 1.00 94.00 312 GLN A N 1
ATOM 2083 C CA . GLN A 1 312 ? -1.725 0.402 18.367 1.00 94.00 312 GLN A CA 1
ATOM 2084 C C . GLN A 1 312 ? -0.671 1.380 17.873 1.00 94.00 312 GLN A C 1
ATOM 2086 O O . GLN A 1 312 ? -0.033 1.160 16.847 1.00 94.00 312 GLN A O 1
ATOM 2091 N N . CYS A 1 313 ? -0.446 2.428 18.654 1.00 90.50 313 CYS A N 1
ATOM 2092 C CA . CYS A 1 313 ? 0.631 3.370 18.413 1.00 90.50 313 CYS A CA 1
ATOM 2093 C C . CYS A 1 313 ? 1.733 3.176 19.438 1.00 90.50 313 CYS A C 1
ATOM 2095 O O . CYS A 1 313 ? 1.600 3.571 20.599 1.00 90.50 313 CYS A O 1
ATOM 2097 N N . ASN A 1 314 ? 2.837 2.576 19.012 1.00 83.69 314 ASN A N 1
ATOM 2098 C CA . ASN A 1 314 ? 4.005 2.419 19.860 1.00 83.69 314 ASN A CA 1
ATOM 2099 C C . ASN A 1 314 ? 4.973 3.578 19.606 1.00 83.69 314 ASN A C 1
ATOM 2101 O O . ASN A 1 314 ? 6.029 3.411 18.999 1.00 83.69 314 ASN A O 1
ATOM 2105 N N . THR A 1 315 ? 4.575 4.784 20.025 1.00 74.19 315 THR A N 1
ATOM 2106 C CA . THR A 1 315 ? 5.417 5.973 19.877 1.00 74.19 315 THR A CA 1
ATOM 2107 C C . THR A 1 315 ? 6.452 6.037 20.990 1.00 74.19 315 THR A C 1
ATOM 2109 O O . THR A 1 315 ? 6.123 6.378 22.129 1.00 74.19 315 THR A O 1
ATOM 2112 N N . GLY A 1 316 ? 7.718 5.768 20.660 1.00 63.25 316 GLY A N 1
ATOM 2113 C CA . GLY A 1 316 ? 8.851 5.984 21.570 1.00 63.25 316 GLY A CA 1
ATOM 2114 C C . GLY A 1 316 ? 9.023 7.455 21.981 1.00 63.25 316 GLY A C 1
ATOM 2115 O O . GLY A 1 316 ? 9.585 7.743 23.036 1.00 63.25 316 GLY A O 1
ATOM 2116 N N . ASN A 1 317 ? 8.477 8.387 21.190 1.00 52.75 317 ASN A N 1
ATOM 2117 C CA . ASN A 1 317 ? 8.419 9.816 21.477 1.00 52.75 317 ASN A CA 1
ATOM 2118 C C . ASN A 1 317 ? 7.020 10.359 21.160 1.00 52.75 317 ASN A C 1
ATOM 2120 O O . ASN A 1 317 ? 6.523 10.219 20.050 1.00 52.75 317 ASN A O 1
ATOM 2124 N N . LYS A 1 318 ? 6.377 10.980 22.155 1.00 44.59 318 LYS A N 1
ATOM 2125 C CA . LYS A 1 318 ? 4.997 11.492 22.101 1.00 44.59 318 LYS A CA 1
ATOM 2126 C C . LYS A 1 318 ? 4.849 12.689 21.151 1.00 44.59 318 LYS A C 1
ATOM 2128 O O . LYS A 1 318 ? 4.802 13.826 21.617 1.00 44.59 318 LYS A O 1
ATOM 2133 N N . LEU A 1 319 ? 4.812 12.456 19.842 1.00 46.91 319 LEU A N 1
ATOM 2134 C CA . LEU A 1 319 ? 4.675 13.534 18.856 1.00 46.91 319 LEU A CA 1
ATOM 2135 C C . LEU A 1 319 ? 3.666 13.263 17.734 1.00 46.91 319 LEU A C 1
ATOM 2137 O O . LEU A 1 319 ? 3.697 13.967 16.732 1.00 46.91 319 LEU A O 1
ATOM 2141 N N . GLY A 1 320 ? 2.728 12.334 17.916 1.00 51.38 320 GLY A N 1
ATOM 2142 C CA . GLY A 1 320 ? 1.577 12.243 17.022 1.00 51.38 320 GLY A CA 1
ATOM 2143 C C . GLY A 1 320 ? 0.317 11.775 17.727 1.00 51.38 320 GLY A C 1
ATOM 2144 O O . GLY A 1 320 ? 0.372 11.005 18.689 1.00 51.38 320 GLY A O 1
ATOM 2145 N N . ASP A 1 321 ? -0.803 12.337 17.285 1.00 56.31 321 ASP A N 1
ATOM 2146 C CA . ASP A 1 321 ? -2.129 12.017 17.784 1.00 56.31 321 ASP A CA 1
ATOM 2147 C C . ASP A 1 321 ? -2.467 10.576 17.394 1.00 56.31 321 ASP A C 1
ATOM 2149 O O . ASP A 1 321 ? -2.500 10.226 16.214 1.00 56.31 321 ASP A O 1
ATOM 2153 N N . CYS A 1 322 ? -2.691 9.751 18.413 1.00 65.75 322 CYS A N 1
ATOM 2154 C CA . CYS A 1 322 ? -3.325 8.452 18.287 1.00 65.75 322 CYS A CA 1
ATOM 2155 C C . CYS A 1 322 ? -4.644 8.499 19.060 1.00 65.75 322 CYS A C 1
ATOM 2157 O O . CYS A 1 322 ? -4.626 8.938 20.216 1.00 65.75 322 CYS A O 1
ATOM 2159 N N . PRO A 1 323 ? -5.765 8.139 18.417 1.00 61.31 323 PRO A N 1
ATOM 2160 C CA . PRO A 1 323 ? -7.101 8.257 18.996 1.00 61.31 323 PRO A CA 1
ATOM 2161 C C . PRO A 1 323 ? -7.356 7.297 20.165 1.00 61.31 323 PRO A C 1
ATOM 2163 O O . PRO A 1 323 ? -6.654 6.264 20.276 1.00 61.31 323 PRO A O 1
#

Radius of gyration: 32.03 Å; chains: 1; bounding box: 116×56×96 Å

Foldseek 3Di:
DDDDDDDDDDDDDDDDDDDPDPPPDDDDPDDDPPPDDDDDDDDDDDDDDDDDDDDDDDDDDDDDDDDDDDDDDDDPPPDQDAWDAWDAWDQWDCDDPVGHIDHIDHIDHTDGGDDDDDDDDDDDDDDDDDDDDDDDDDDDDDDPPPPPDPPPPDADQPDWDDDPAETERDQQPALHQCAEAEDDFQHEYEYAHAANHNLNAYADDLRYAEYHYHQQYACGRVHEYEANHAQEYEHAQREACANVQAYHYAHHAAYHYHQQYAQYRVHEYEAHYQHYEAHQQHANYCCEEYYYAYQHYEHHQNHNCRPVYHYHHNHPHPDYDDD

Sequence (323 aa):
MMRSLRSFSFALGMLALPFVACDYGQKSTWQPTVQSGPGQSAMGGSGGTPSANGGAPMQSGGTAPSGGAETGGASGTDAGAGGTAGTAGTAGTAGTEETAGTAGTAGTAGSGGTGEPASGGTPGNDAGSNGTEPDPDAGGAGNDSEKPEPPPPGTGVPEPTCDDEECSFDCTEPGSCAGRVECPEDVDCTVTCGDGACAGGVQCHEETGACRIFCEGKDSCAGEITCEGHDGCQVKCLGEGSCDDGVRADNGGRIEIECNGLRSCDGDVIGNAPDVAIYCNGQGSCRSRVQCNTNRCEVRCNGQNACSGTVQCNTGNKLGDCP

Secondary structure (DSSP, 8-state):
------------------------------------------------PPPP--------------------------PPPPPPPPPPPPPPPPPBTTBPPPPPPPPPPPPPP-----PPPPPP-----------------------PPPPPTTSPPPPPEE-SSEEEEEE-STT---S-EEPPSSSEEEEEE-TT-STT-EEE-TT-SEEEEEE-STTTT-SPEEE--SSEEEEEE-STTTTTTEEEEESSSEEEEEE-STT-S-SEEEEESSEEEEEE-STT-S-S-EEE-SSEEEEEE-STTTT-S-EEE--SS--S---

pLDDT: mean 73.57, std 23.38, range [35.62, 98.69]